Protein AF-F8B0V3-F1 (afdb_monomer_lite)

pLDDT: mean 75.48, std 17.28, range [35.72, 94.75]

Organism: NCBI:txid2716812

Radius of gyration: 32.05 Å; chains: 1; bounding box: 86×40×96 Å

Sequence (243 aa):
MRFAATPAGHAQGRTTKVQWWYLLAAGIAFVLFALAIPQFGLTTVRSVAILLGIVLLLSAASELLAASVTARDWRWSHVLLAVLLVAGGIVALVWSRPTFPVVARIAAWYFLIKGVYDIVNSFVARRAERYGAAGEDPRGTAQWWMPLAIGVLEIGVGFWAVSYPRFSISLLVLWVGLAALATGLTKIAMSFRKRGLRGDLPAFSEGHLPPVGFGTGATRESGRAEAGRAEESRARRSLSEGR

Secondary structure (DSSP, 8-state):
-PPPPP-------------THHHHHHHHHHHHHHHHGGGG---SHHHHHHHHHHHHHHHHHHHHHHHHHS-GGGHHHHHHHHHHHHHHHHHHHH-SS--HHHHHHHHHHHHHHHHHHHHHHHHHHHHHHHHS--SS-TTS---THHHHHHHHHHHHHHHHHHH-SS--HHHHHHHHHHHHHHHHHHHHHHHHHHHHTT---S---TT------SSHHHHHHHHHHHHHHHHHHHHHHHHHS--

Foldseek 3Di:
DDDDDDPPDCPPDPPVCLDLVVLLVLLVVLLVVLVCLLVPPDDDPLVLLLLLLVLLQSLLVVLVSVLVVDDPVCSVVSNVSSVLSNVLSCVSNVPPDDDLLNLLLSLLVNLLSQLVVLLVVLVVLVVCVVPPDPDDDPPPDSLSVQSNVLSVVSNVLSVVSNPDPDRDPVNSSNSSSSSSNSSSSVSNSVSVVVVVVVPPDPPPPPPDDDPPDDDPVVVVVVVVVVVVVVVVVVVVVVVVVPD

InterPro domains:
  IPR005325 Protein of unknown function DUF308, membrane [PF03729] (80-131)
  IPR005325 Protein of unknown function DUF308, membrane [PF03729] (150-199)
  IPR052712 Acid resistance chaperone HdeD [PTHR34989] (140-199)

Structure (mmCIF, N/CA/C/O backbone):
data_AF-F8B0V3-F1
#
_entry.id   AF-F8B0V3-F1
#
loop_
_atom_site.group_PDB
_atom_site.id
_atom_site.type_symbol
_atom_site.label_atom_id
_atom_site.label_alt_id
_atom_site.label_comp_id
_atom_site.label_asym_id
_atom_site.label_entity_id
_atom_si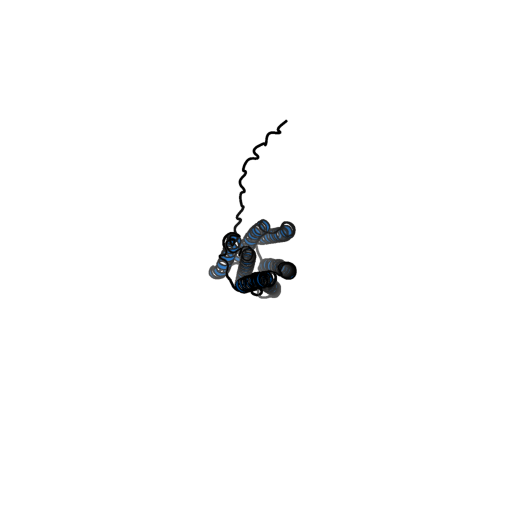te.label_seq_id
_atom_site.pdbx_PDB_ins_code
_atom_site.Cartn_x
_atom_site.Cartn_y
_atom_site.Cartn_z
_atom_site.occupancy
_atom_site.B_iso_or_equiv
_atom_site.auth_seq_id
_atom_site.auth_comp_id
_atom_site.auth_asym_id
_atom_site.auth_atom_id
_atom_site.pdbx_PDB_model_num
ATOM 1 N N . MET A 1 1 ? -7.743 16.916 -62.568 1.00 39.12 1 MET A N 1
ATOM 2 C CA . MET A 1 1 ? -8.751 17.010 -61.490 1.00 39.12 1 MET A CA 1
ATOM 3 C C . MET A 1 1 ? -8.023 17.016 -60.153 1.00 39.12 1 MET A C 1
ATOM 5 O O . MET A 1 1 ? -7.318 16.063 -59.857 1.00 39.12 1 MET A O 1
ATOM 9 N N . ARG A 1 2 ? -8.081 18.140 -59.426 1.00 35.72 2 ARG A N 1
ATOM 10 C CA . ARG A 1 2 ? -7.437 18.344 -58.119 1.00 35.72 2 ARG A CA 1
ATOM 11 C C . ARG A 1 2 ? -8.403 17.877 -57.032 1.00 35.72 2 ARG A C 1
ATOM 13 O O . ARG A 1 2 ? -9.497 18.425 -56.944 1.00 35.72 2 ARG A O 1
ATOM 20 N N . PHE A 1 3 ? -8.012 16.898 -56.223 1.00 45.94 3 PHE A N 1
ATOM 21 C CA . PHE A 1 3 ? -8.747 16.577 -55.002 1.00 45.94 3 PHE A CA 1
ATOM 22 C C . PHE A 1 3 ? -8.356 17.583 -53.922 1.00 45.94 3 PHE A C 1
ATOM 24 O O . PHE A 1 3 ? -7.178 17.762 -53.612 1.00 45.94 3 PHE A O 1
ATOM 31 N N . ALA A 1 4 ? -9.363 18.298 -53.429 1.00 46.22 4 ALA A N 1
ATOM 32 C CA . ALA A 1 4 ? -9.244 19.279 -52.370 1.00 46.22 4 ALA A CA 1
ATOM 33 C C . ALA A 1 4 ? -8.790 18.599 -51.072 1.00 46.22 4 ALA A C 1
ATOM 35 O O . ALA A 1 4 ? -9.391 17.623 -50.625 1.00 46.22 4 ALA A O 1
ATOM 36 N N . ALA A 1 5 ? -7.734 19.139 -50.469 1.00 45.59 5 ALA A N 1
ATOM 37 C CA . ALA A 1 5 ? -7.332 18.807 -49.117 1.00 45.59 5 ALA A CA 1
ATOM 38 C C . ALA A 1 5 ? -8.420 19.283 -48.144 1.00 45.59 5 ALA A C 1
ATOM 40 O O . ALA A 1 5 ? -8.703 20.477 -48.047 1.00 45.59 5 ALA A O 1
ATOM 41 N N . THR A 1 6 ? -9.030 18.353 -47.417 1.00 50.00 6 THR A N 1
ATOM 42 C CA . THR A 1 6 ? -9.792 18.677 -46.212 1.00 50.00 6 THR A CA 1
ATOM 43 C C . THR A 1 6 ? -8.797 19.131 -45.138 1.00 50.00 6 THR A C 1
ATOM 45 O O . THR A 1 6 ? -7.866 18.377 -44.845 1.00 50.00 6 THR A O 1
ATOM 48 N N . PRO A 1 7 ? -8.947 20.318 -44.522 1.00 46.19 7 PRO A N 1
ATOM 49 C CA . PRO A 1 7 ? -8.166 20.662 -43.345 1.00 46.19 7 PRO A CA 1
ATOM 50 C C . PRO A 1 7 ? -8.668 19.795 -42.187 1.00 46.19 7 PRO A C 1
ATOM 52 O O . PRO A 1 7 ? -9.687 20.086 -41.561 1.00 46.19 7 PRO A O 1
ATOM 55 N N . ALA A 1 8 ? -7.978 18.683 -41.931 1.00 49.88 8 ALA A N 1
ATOM 56 C CA . ALA A 1 8 ? -8.149 17.932 -40.699 1.00 49.88 8 ALA A CA 1
ATOM 57 C C . ALA A 1 8 ? -7.807 18.879 -39.546 1.00 49.88 8 ALA A C 1
ATOM 59 O O . ALA A 1 8 ? -6.686 19.380 -39.448 1.00 49.88 8 ALA A O 1
ATOM 60 N N . GLY A 1 9 ? -8.818 19.182 -38.732 1.00 41.09 9 GLY A N 1
ATOM 61 C CA . GLY A 1 9 ? -8.712 20.126 -37.637 1.00 41.09 9 GLY A CA 1
ATOM 62 C C . GLY A 1 9 ? -7.512 19.817 -36.753 1.00 41.09 9 GLY A C 1
ATOM 63 O O . GLY A 1 9 ? -7.267 18.668 -36.378 1.00 41.09 9 GLY A O 1
ATOM 64 N N . HIS A 1 10 ? -6.782 20.867 -36.392 1.00 43.62 10 HIS A N 1
ATOM 65 C CA . HIS A 1 10 ? -5.810 20.831 -35.315 1.00 43.62 10 HIS A CA 1
ATOM 66 C C . HIS A 1 10 ? -6.539 20.573 -33.989 1.00 43.62 10 HIS A C 1
ATOM 68 O O . HIS A 1 10 ? -6.733 21.471 -33.174 1.00 43.62 10 HIS A O 1
ATOM 74 N N . ALA A 1 11 ? -6.906 19.317 -33.732 1.00 43.94 11 ALA A N 1
ATOM 75 C CA . ALA A 1 11 ? -7.036 18.800 -32.379 1.00 43.94 11 ALA A CA 1
ATOM 76 C C . ALA A 1 11 ? -5.613 18.651 -31.821 1.00 43.94 11 ALA A C 1
ATOM 78 O O . ALA A 1 11 ? -5.083 17.551 -31.668 1.00 43.94 11 ALA A O 1
ATOM 79 N N . GLN A 1 12 ? -4.974 19.806 -31.607 1.00 49.94 12 GLN A N 1
ATOM 80 C CA . GLN A 1 12 ? -3.672 19.962 -30.988 1.00 49.94 12 GLN A CA 1
ATOM 81 C C . GLN A 1 12 ? -3.665 19.125 -29.712 1.00 49.94 12 GLN A C 1
ATOM 83 O O . GLN A 1 12 ? -4.502 19.298 -28.823 1.00 49.94 12 GLN A O 1
ATOM 88 N N . GLY A 1 13 ? -2.744 18.164 -29.682 1.00 39.62 13 GLY A N 1
ATOM 89 C CA . GLY A 1 13 ? -2.650 17.147 -28.657 1.00 39.62 13 GLY A CA 1
ATOM 90 C C . GLY A 1 13 ? -2.786 17.729 -27.257 1.00 39.62 13 GLY A C 1
ATOM 91 O O . GLY A 1 13 ? -1.951 18.514 -26.801 1.00 39.62 13 GLY A O 1
ATOM 92 N N . ARG A 1 14 ? -3.784 17.229 -26.521 1.00 40.22 14 ARG A N 1
ATOM 93 C CA . ARG A 1 14 ? -3.631 17.063 -25.079 1.00 40.22 14 ARG A CA 1
ATOM 94 C C . ARG A 1 14 ? -2.440 16.135 -24.897 1.00 40.22 14 ARG A C 1
ATOM 96 O O . ARG A 1 14 ? -2.589 14.920 -24.820 1.00 40.22 14 ARG A O 1
ATOM 103 N N . THR A 1 15 ? -1.244 16.715 -24.856 1.00 44.47 15 THR A N 1
ATOM 104 C CA . THR A 1 15 ? -0.099 16.074 -24.235 1.00 44.47 15 THR A CA 1
ATOM 105 C C . THR A 1 15 ? -0.523 15.882 -22.791 1.00 44.47 15 THR A C 1
ATOM 107 O O . THR A 1 15 ? -0.464 16.785 -21.959 1.00 44.47 15 THR A O 1
ATOM 110 N N . THR A 1 16 ? -1.083 14.717 -22.491 1.00 43.38 16 THR A N 1
ATOM 111 C CA . THR A 1 16 ? -1.349 14.297 -21.128 1.00 43.38 16 THR A CA 1
ATOM 112 C C . THR A 1 16 ? 0.017 14.115 -20.486 1.00 43.38 16 THR A C 1
ATOM 114 O O . THR A 1 16 ? 0.546 13.009 -20.396 1.00 43.38 16 THR A O 1
ATOM 117 N N . LYS A 1 17 ? 0.619 15.228 -20.050 1.00 49.50 17 LYS A N 1
ATOM 118 C CA . LYS A 1 17 ? 1.688 15.286 -19.059 1.00 49.50 17 LYS A CA 1
ATOM 119 C C . LYS A 1 17 ? 1.088 14.792 -17.740 1.00 49.50 17 LYS A C 1
ATOM 121 O O . LYS A 1 17 ? 1.046 15.531 -16.771 1.00 49.50 17 LYS A O 1
ATOM 126 N N . VAL A 1 18 ? 0.583 13.558 -17.692 1.00 49.94 18 VAL A N 1
ATOM 127 C CA . VAL A 1 18 ? 0.213 12.909 -16.438 1.00 49.94 18 VAL A CA 1
ATOM 128 C C . VAL A 1 18 ? 1.529 12.535 -15.786 1.00 49.94 18 VAL A C 1
ATOM 130 O O . VAL A 1 18 ? 2.376 11.773 -16.272 1.00 49.94 18 VAL A O 1
ATOM 133 N N . GLN A 1 19 ? 1.757 13.316 -14.761 1.00 65.25 19 GLN A N 1
ATOM 134 C CA . GLN A 1 19 ? 2.980 14.033 -14.516 1.00 65.25 19 GLN A CA 1
ATOM 135 C C . GLN A 1 19 ? 3.676 13.238 -13.420 1.00 65.25 19 GLN A C 1
ATOM 137 O O . GLN A 1 19 ? 3.082 12.957 -12.389 1.00 65.25 19 GLN A O 1
ATOM 142 N N . TRP A 1 20 ? 4.902 12.795 -13.664 1.00 71.69 20 TRP A N 1
ATOM 143 C CA . TRP A 1 20 ? 5.711 12.001 -12.731 1.00 71.69 20 TRP A CA 1
ATOM 144 C C . TRP A 1 20 ? 5.598 12.425 -11.245 1.00 71.69 20 TRP A C 1
ATOM 146 O O . TRP A 1 20 ? 5.635 11.570 -10.361 1.00 71.69 20 TRP A O 1
ATOM 156 N N . TRP A 1 21 ? 5.370 13.717 -10.984 1.00 79.50 21 TRP A N 1
ATOM 157 C CA . TRP A 1 21 ? 5.155 14.264 -9.649 1.00 79.50 21 TRP A CA 1
ATOM 158 C C . TRP A 1 21 ? 3.950 13.682 -8.898 1.00 79.50 21 TRP A C 1
ATOM 160 O O . TRP A 1 21 ? 4.015 13.639 -7.680 1.00 79.50 21 TRP A O 1
ATOM 170 N N . TYR A 1 22 ? 2.891 13.191 -9.557 1.00 82.62 22 TYR A N 1
ATOM 171 C CA . TYR A 1 22 ? 1.736 12.602 -8.860 1.00 82.62 22 TYR A CA 1
ATOM 172 C C . TYR A 1 22 ? 2.127 11.355 -8.061 1.00 82.62 22 TYR A C 1
ATOM 174 O O . TYR A 1 22 ? 1.719 11.209 -6.913 1.00 82.62 22 TYR A O 1
ATOM 182 N N . LEU A 1 23 ? 2.950 10.470 -8.640 1.00 80.81 23 LEU A N 1
ATOM 183 C CA . LEU A 1 23 ? 3.437 9.272 -7.943 1.00 80.81 23 LEU A CA 1
ATOM 184 C C . LEU A 1 23 ? 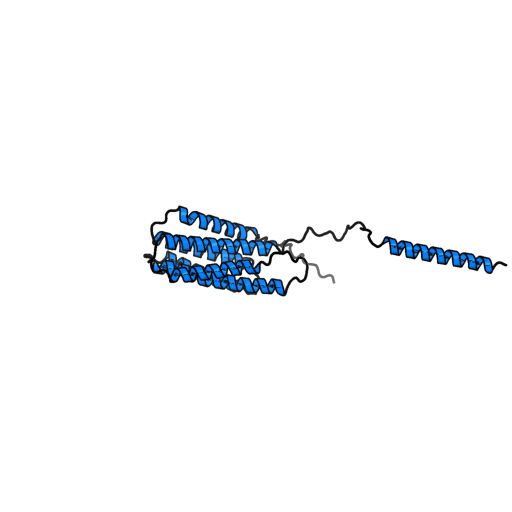4.381 9.642 -6.800 1.00 80.81 23 LEU A C 1
ATOM 186 O O . LEU A 1 23 ? 4.305 9.051 -5.728 1.00 80.81 23 LEU A O 1
ATOM 190 N N . LEU A 1 24 ? 5.233 10.645 -7.016 1.00 85.62 24 LEU A N 1
ATOM 191 C CA . LEU A 1 24 ? 6.131 11.141 -5.981 1.00 85.62 24 LEU A CA 1
ATOM 192 C C . LEU A 1 24 ? 5.350 11.776 -4.821 1.00 85.62 24 LEU A C 1
ATOM 194 O O . LEU A 1 24 ? 5.578 11.419 -3.672 1.00 85.62 24 LEU A O 1
ATOM 198 N N . ALA A 1 25 ? 4.399 12.664 -5.116 1.00 87.56 25 ALA A N 1
ATOM 199 C CA . ALA A 1 25 ? 3.550 13.319 -4.127 1.00 87.56 25 ALA A CA 1
ATOM 200 C C . ALA A 1 25 ? 2.693 12.303 -3.368 1.00 87.56 25 ALA A C 1
ATOM 202 O O . ALA A 1 25 ? 2.615 12.373 -2.146 1.00 87.56 25 ALA A O 1
ATOM 203 N N . ALA A 1 26 ? 2.118 11.316 -4.062 1.00 87.12 26 ALA A N 1
ATOM 204 C CA . ALA A 1 26 ? 1.409 10.215 -3.420 1.00 87.12 26 ALA A CA 1
ATOM 205 C C . ALA A 1 26 ? 2.344 9.407 -2.509 1.00 87.12 26 ALA A C 1
ATOM 207 O O . ALA A 1 26 ? 1.970 9.062 -1.395 1.00 87.12 26 ALA A O 1
ATOM 208 N N . GLY A 1 27 ? 3.569 9.132 -2.951 1.00 86.56 27 GLY A N 1
ATOM 209 C CA . GLY A 1 27 ? 4.577 8.461 -2.141 1.00 86.56 27 GLY A CA 1
ATOM 210 C C . GLY A 1 27 ? 4.922 9.229 -0.865 1.00 86.56 27 GLY A C 1
ATOM 211 O O . GLY A 1 27 ? 4.838 8.675 0.227 1.00 86.56 27 GLY A O 1
ATOM 212 N N . ILE A 1 28 ? 5.218 10.524 -0.993 1.00 91.50 28 ILE A N 1
ATOM 213 C CA . ILE A 1 28 ? 5.499 11.422 0.136 1.00 91.50 28 ILE A CA 1
ATOM 214 C C . ILE A 1 28 ? 4.297 11.493 1.082 1.00 91.50 28 ILE A C 1
ATOM 216 O O . ILE A 1 28 ? 4.467 11.341 2.288 1.00 91.50 28 ILE A O 1
ATOM 220 N N . ALA A 1 29 ? 3.084 11.665 0.553 1.00 91.94 29 ALA A N 1
ATOM 221 C CA . ALA A 1 29 ? 1.866 11.710 1.354 1.00 91.94 29 ALA A CA 1
ATOM 222 C C . ALA A 1 29 ? 1.691 10.433 2.185 1.00 91.94 29 ALA A C 1
ATOM 224 O O . ALA A 1 29 ? 1.386 10.515 3.368 1.00 91.94 29 ALA A O 1
ATOM 225 N N . PHE A 1 30 ? 1.952 9.260 1.601 1.00 92.69 30 PHE A N 1
ATOM 226 C CA . PHE A 1 30 ? 1.892 7.984 2.313 1.00 92.69 30 PHE A CA 1
ATOM 227 C C . PHE A 1 30 ? 2.976 7.833 3.383 1.00 92.69 30 PHE A C 1
ATOM 229 O O . PHE A 1 30 ? 2.686 7.311 4.456 1.00 92.69 30 PHE A O 1
ATOM 236 N N . VAL A 1 31 ? 4.199 8.302 3.126 1.00 93.06 31 VAL A N 1
ATOM 237 C CA . VAL A 1 31 ? 5.277 8.291 4.128 1.00 93.06 31 VAL A CA 1
ATOM 238 C C . VAL A 1 31 ? 4.925 9.203 5.304 1.00 93.06 31 VAL A C 1
ATOM 240 O O . VAL A 1 31 ? 4.993 8.771 6.451 1.00 93.06 31 VAL A O 1
ATOM 243 N N . LEU A 1 32 ? 4.489 10.437 5.039 1.00 94.12 32 LEU A N 1
ATOM 244 C CA . LEU A 1 32 ? 4.057 11.365 6.088 1.00 94.12 32 LEU A CA 1
ATOM 245 C C . LEU A 1 32 ? 2.864 10.807 6.866 1.00 94.12 32 LEU A C 1
ATOM 247 O O . LEU A 1 32 ? 2.837 10.875 8.092 1.00 94.12 32 LEU A O 1
ATOM 251 N N . PHE A 1 33 ? 1.912 10.196 6.161 1.00 92.06 33 PHE A N 1
ATOM 252 C CA . PHE A 1 33 ? 0.778 9.526 6.779 1.00 92.06 33 PHE A CA 1
ATOM 253 C C . PHE A 1 33 ? 1.233 8.384 7.693 1.00 92.06 33 PHE A C 1
ATOM 255 O O . PHE A 1 33 ? 0.816 8.328 8.845 1.00 92.06 33 PHE A O 1
ATOM 262 N N . ALA A 1 34 ? 2.154 7.530 7.237 1.00 91.94 34 ALA A N 1
ATOM 263 C CA . ALA A 1 34 ? 2.722 6.448 8.037 1.00 91.94 34 ALA A CA 1
ATOM 264 C C . ALA A 1 34 ? 3.399 6.944 9.323 1.00 91.94 34 ALA A C 1
ATOM 266 O O . ALA A 1 34 ? 3.237 6.328 10.375 1.00 91.94 34 ALA A O 1
ATOM 267 N N . LEU A 1 35 ? 4.114 8.070 9.254 1.00 91.12 35 LEU A N 1
ATOM 268 C CA . LEU A 1 35 ? 4.763 8.695 10.411 1.00 91.12 35 LEU A CA 1
ATOM 269 C C . LEU A 1 35 ? 3.763 9.349 11.374 1.00 91.12 35 LEU A C 1
ATOM 271 O O . LEU A 1 35 ? 4.014 9.400 12.577 1.00 91.12 35 LEU A O 1
ATOM 275 N N . ALA A 1 36 ? 2.628 9.825 10.865 1.00 91.06 36 ALA A N 1
ATOM 276 C CA . ALA A 1 36 ? 1.579 10.429 11.676 1.00 91.06 36 ALA A CA 1
ATOM 277 C C . ALA A 1 36 ? 0.761 9.382 12.454 1.00 91.06 36 ALA A C 1
ATOM 279 O O . ALA A 1 36 ? 0.330 9.655 13.570 1.00 91.06 36 ALA A O 1
ATOM 280 N N . ILE A 1 37 ? 0.572 8.173 11.908 1.00 90.19 37 ILE A N 1
ATOM 281 C CA . ILE A 1 37 ? -0.279 7.124 12.503 1.00 90.19 37 ILE A CA 1
ATOM 282 C C . ILE A 1 37 ? 0.037 6.840 13.989 1.00 90.19 37 ILE A C 1
ATOM 284 O O . ILE A 1 37 ? -0.895 6.881 14.796 1.00 90.19 37 ILE A O 1
ATOM 288 N N . PRO A 1 38 ? 1.300 6.592 14.398 1.00 86.12 38 PRO A N 1
ATOM 289 C CA . PRO A 1 38 ? 1.628 6.318 15.799 1.00 86.12 38 PRO A CA 1
ATOM 290 C C . PRO A 1 38 ? 1.348 7.488 16.752 1.00 86.12 38 PRO A C 1
ATOM 292 O O . PRO A 1 38 ? 1.173 7.264 17.947 1.00 86.12 38 PRO A O 1
ATOM 295 N N . GLN A 1 39 ? 1.282 8.721 16.241 1.00 87.50 39 GLN A N 1
ATOM 296 C CA . GLN A 1 39 ? 1.083 9.930 17.047 1.00 87.50 39 GLN A CA 1
ATOM 297 C C . GLN A 1 39 ? -0.370 10.085 17.526 1.00 87.50 39 GLN A C 1
ATOM 299 O O . GLN A 1 39 ? -0.619 10.736 18.535 1.00 87.50 39 GLN A O 1
ATOM 304 N N . PHE A 1 40 ? -1.342 9.469 16.842 1.00 83.69 40 PHE A N 1
ATOM 305 C CA . PHE A 1 40 ? -2.771 9.652 17.132 1.00 83.69 40 PHE A CA 1
ATOM 306 C C . PHE A 1 40 ? -3.305 8.840 18.323 1.00 83.69 40 PHE A C 1
ATOM 308 O O . PHE A 1 40 ? -4.501 8.897 18.599 1.00 83.69 40 PHE A O 1
ATOM 315 N N . GLY A 1 41 ? -2.461 8.076 19.026 1.00 81.12 41 GLY A N 1
ATOM 316 C CA . GLY A 1 41 ? -2.860 7.376 20.253 1.00 81.12 41 GLY A CA 1
ATOM 317 C C . GLY A 1 41 ? -4.066 6.446 20.068 1.00 81.12 41 GLY A C 1
ATOM 318 O O . GLY A 1 41 ? -5.020 6.502 20.837 1.00 81.12 41 GLY A O 1
ATOM 319 N N . LEU A 1 42 ? -4.063 5.609 19.026 1.00 84.88 42 LEU A N 1
ATOM 320 C CA . LEU A 1 42 ? -5.197 4.735 18.707 1.00 84.88 42 LEU A CA 1
ATOM 321 C C . LEU A 1 42 ? -5.418 3.691 19.816 1.00 84.88 42 LEU A C 1
ATOM 323 O O . LEU A 1 42 ? -4.603 2.792 20.004 1.00 84.88 42 LEU A O 1
ATOM 327 N N . THR A 1 43 ? -6.548 3.790 20.523 1.00 86.00 43 THR A N 1
ATOM 328 C CA . THR A 1 43 ? -6.863 2.953 21.697 1.00 86.00 43 THR A CA 1
ATOM 329 C C . THR A 1 43 ? -7.859 1.830 21.430 1.00 86.00 43 THR A C 1
ATOM 331 O O . THR A 1 43 ? -8.093 1.005 22.310 1.00 86.00 43 THR A O 1
ATOM 334 N N . THR A 1 44 ? -8.464 1.764 20.239 1.00 89.00 44 THR A N 1
ATOM 335 C CA . THR A 1 44 ? -9.479 0.746 19.925 1.00 89.00 44 THR A CA 1
ATOM 336 C C . THR A 1 44 ? -9.176 0.007 18.629 1.00 89.00 44 THR A C 1
ATOM 338 O O . THR A 1 44 ? -8.717 0.594 17.649 1.00 89.00 44 THR A O 1
ATOM 341 N N . VAL A 1 45 ? -9.500 -1.290 18.594 1.00 88.25 45 VAL A N 1
ATOM 342 C CA . VAL A 1 45 ? -9.350 -2.139 17.396 1.00 88.25 45 VAL A CA 1
ATOM 343 C C . VAL A 1 45 ? -10.151 -1.589 16.222 1.00 88.25 45 VAL A C 1
ATOM 345 O O . VAL A 1 45 ? -9.689 -1.635 15.086 1.00 88.25 45 VAL A O 1
ATOM 348 N N . ARG A 1 46 ? -11.331 -1.020 16.494 1.00 90.25 46 ARG A N 1
ATOM 349 C CA . ARG A 1 46 ? -12.183 -0.412 15.472 1.00 90.25 46 ARG A CA 1
ATOM 350 C C . ARG A 1 46 ? -11.492 0.762 14.785 1.00 90.25 46 ARG A C 1
ATOM 352 O O . ARG A 1 46 ? -11.523 0.824 13.562 1.00 90.25 46 ARG A O 1
ATOM 359 N N . SER A 1 47 ? -10.829 1.642 15.538 1.00 90.12 47 SER A N 1
ATOM 360 C CA . SER A 1 47 ? -10.061 2.748 14.952 1.00 90.12 47 SER A CA 1
ATOM 361 C C . SER A 1 47 ? -8.950 2.234 14.037 1.00 90.12 47 SER A C 1
ATOM 363 O O . SER A 1 47 ? -8.765 2.761 12.943 1.00 90.12 47 SER A O 1
ATOM 365 N N . VAL A 1 48 ? -8.251 1.169 14.444 1.00 90.94 48 VAL A N 1
ATOM 366 C CA . VAL A 1 48 ? -7.179 0.583 13.627 1.00 90.94 48 VAL A CA 1
ATOM 367 C C . VAL A 1 48 ? -7.723 -0.123 12.385 1.00 90.94 48 VAL A C 1
ATOM 369 O O . VAL A 1 48 ? -7.142 0.009 11.313 1.00 90.94 48 VAL A O 1
ATOM 372 N N . ALA A 1 49 ? -8.858 -0.818 12.492 1.00 91.12 49 ALA A N 1
ATOM 373 C CA . ALA A 1 49 ? -9.532 -1.439 11.352 1.00 91.12 49 ALA A CA 1
ATOM 374 C C . ALA A 1 49 ? -9.987 -0.395 10.321 1.00 91.12 49 ALA A C 1
ATOM 376 O O . ALA A 1 49 ? -9.753 -0.569 9.127 1.00 91.12 49 ALA A O 1
ATOM 377 N N . ILE A 1 50 ? -10.570 0.717 10.783 1.00 91.25 50 ILE A N 1
ATOM 378 C CA . ILE A 1 50 ? -10.965 1.833 9.914 1.00 91.25 50 ILE A CA 1
ATOM 379 C C . ILE A 1 50 ? -9.743 2.417 9.212 1.00 91.25 50 ILE A C 1
ATOM 381 O O . ILE A 1 50 ? -9.759 2.607 7.997 1.00 91.25 50 ILE A O 1
ATOM 385 N N . LEU A 1 51 ? -8.668 2.659 9.961 1.00 92.06 51 LEU A N 1
ATOM 386 C CA . LEU A 1 51 ? -7.435 3.200 9.409 1.00 92.06 51 LEU A CA 1
ATOM 387 C C . LEU A 1 51 ? -6.810 2.256 8.373 1.00 92.06 51 LEU A C 1
ATOM 389 O O . LEU A 1 51 ? -6.416 2.709 7.302 1.00 92.06 51 LEU A O 1
ATOM 393 N N . LEU A 1 52 ? -6.773 0.950 8.655 1.00 93.50 52 LEU A N 1
ATOM 394 C CA . LEU A 1 52 ? -6.336 -0.064 7.697 1.00 93.50 52 LEU A CA 1
ATOM 395 C C . LEU A 1 52 ? -7.200 -0.022 6.432 1.00 93.50 52 LEU A C 1
ATOM 397 O O . LEU A 1 52 ? -6.661 0.002 5.331 1.00 93.50 52 LEU A O 1
ATOM 401 N N . GLY A 1 53 ? -8.525 0.045 6.581 1.00 91.56 53 GLY A N 1
ATOM 402 C CA . GLY A 1 53 ? -9.452 0.162 5.460 1.00 91.56 53 GLY A CA 1
ATOM 403 C C . GLY A 1 53 ? -9.169 1.387 4.589 1.00 91.56 53 GLY A C 1
ATOM 404 O O . GLY A 1 53 ? -9.069 1.266 3.370 1.00 91.56 53 GLY A O 1
ATOM 405 N N . ILE A 1 54 ? -8.949 2.549 5.209 1.00 93.69 54 ILE A N 1
ATOM 406 C CA . ILE A 1 54 ? -8.571 3.786 4.510 1.00 93.69 54 ILE A CA 1
ATOM 407 C C . ILE A 1 54 ? -7.243 3.608 3.767 1.00 93.69 54 ILE A C 1
ATOM 409 O O . ILE A 1 54 ? -7.164 3.951 2.589 1.00 93.69 54 ILE A O 1
ATOM 413 N N . VAL A 1 55 ? -6.215 3.046 4.414 1.00 93.38 55 VAL A N 1
ATOM 414 C CA . VAL A 1 55 ? -4.915 2.779 3.775 1.00 93.38 55 VAL A CA 1
ATOM 415 C C . VAL A 1 55 ? -5.094 1.895 2.546 1.00 93.38 55 VAL A C 1
ATOM 417 O O . VAL A 1 55 ? -4.593 2.241 1.481 1.00 93.38 55 VAL A O 1
ATOM 420 N N . LEU A 1 56 ? -5.856 0.805 2.656 1.00 93.25 56 LEU A N 1
ATOM 421 C CA . LEU A 1 56 ? -6.112 -0.110 1.543 1.00 93.25 56 LEU A CA 1
ATOM 422 C C . LEU A 1 56 ? -6.827 0.584 0.377 1.00 93.25 56 LEU A C 1
ATOM 424 O O . LEU A 1 56 ? -6.419 0.424 -0.773 1.00 93.25 56 LEU A O 1
ATOM 428 N N . LEU A 1 57 ? -7.838 1.408 0.656 1.00 93.75 57 LEU A N 1
ATOM 429 C CA . LEU A 1 57 ? -8.560 2.156 -0.376 1.00 93.75 57 LEU A CA 1
ATOM 430 C C . LEU A 1 57 ? -7.684 3.221 -1.051 1.00 93.75 57 LEU A C 1
ATOM 432 O O . LEU A 1 57 ? -7.691 3.338 -2.277 1.00 93.75 57 LEU A O 1
ATOM 436 N N . LEU A 1 58 ? -6.890 3.969 -0.281 1.00 93.38 58 LEU A N 1
ATOM 437 C CA . LEU A 1 58 ? -5.939 4.940 -0.832 1.00 93.38 58 LEU A CA 1
ATOM 438 C C . LEU A 1 58 ? -4.853 4.244 -1.665 1.00 93.38 58 LEU A C 1
ATOM 440 O O . LEU A 1 58 ? -4.422 4.768 -2.701 1.00 93.38 58 LEU A O 1
ATOM 444 N N . SER A 1 59 ? -4.409 3.059 -1.237 1.00 91.44 59 SER A N 1
ATOM 445 C CA . SER A 1 59 ? -3.477 2.225 -1.994 1.00 91.44 59 SER A CA 1
ATOM 446 C C . SER A 1 59 ? -4.105 1.768 -3.306 1.00 91.44 59 SER A C 1
ATOM 448 O O . SER A 1 59 ? -3.483 1.951 -4.350 1.00 91.44 59 SER A O 1
ATOM 450 N N . ALA A 1 60 ? -5.358 1.303 -3.294 1.00 91.81 60 ALA A N 1
ATOM 451 C CA . ALA A 1 60 ? -6.081 0.919 -4.504 1.00 91.81 60 ALA A CA 1
ATOM 452 C C . ALA A 1 60 ? -6.232 2.082 -5.494 1.00 91.81 60 ALA A C 1
ATOM 454 O O . ALA A 1 60 ? -5.923 1.937 -6.675 1.00 91.81 60 ALA A O 1
ATOM 455 N N . ALA A 1 61 ? -6.644 3.259 -5.012 1.00 91.00 61 ALA A N 1
ATOM 456 C CA . ALA A 1 61 ? -6.760 4.459 -5.839 1.00 91.00 61 ALA A CA 1
ATOM 457 C C . ALA A 1 61 ? -5.421 4.818 -6.498 1.00 91.00 61 ALA A C 1
ATOM 459 O O . ALA A 1 61 ? -5.357 5.172 -7.676 1.00 91.00 61 ALA A O 1
ATOM 460 N N . SER A 1 62 ? -4.329 4.670 -5.752 1.00 87.56 62 SER A N 1
ATOM 461 C CA . SER A 1 62 ? -2.992 4.926 -6.278 1.00 87.56 62 SER A CA 1
ATOM 462 C C . SER A 1 62 ? -2.536 3.874 -7.286 1.00 87.56 62 SER A C 1
ATOM 464 O O . SER A 1 62 ? -1.803 4.201 -8.216 1.00 87.56 62 SER A O 1
ATOM 466 N N . GLU A 1 63 ? -2.985 2.633 -7.137 1.00 89.31 63 GLU A N 1
ATOM 467 C CA . GLU A 1 63 ? -2.690 1.564 -8.083 1.00 89.31 63 GLU A CA 1
ATOM 468 C C . GLU A 1 63 ? -3.419 1.781 -9.416 1.00 89.31 63 GLU A C 1
ATOM 470 O O . GLU A 1 63 ? -2.854 1.549 -10.481 1.00 89.31 63 GLU A O 1
ATOM 475 N N . LEU A 1 64 ? -4.626 2.354 -9.388 1.00 88.44 64 LEU A N 1
ATOM 476 C CA . LEU A 1 64 ? -5.319 2.808 -10.597 1.00 88.44 64 LEU A CA 1
ATOM 477 C C . LEU A 1 64 ? -4.582 3.973 -11.278 1.00 88.44 64 LEU A C 1
ATOM 479 O O . LEU A 1 64 ? -4.476 4.012 -12.508 1.00 88.44 64 LEU A O 1
ATOM 483 N N . LEU A 1 65 ? -4.013 4.901 -10.498 1.00 83.38 65 LEU A N 1
ATOM 484 C CA . LEU A 1 65 ? -3.136 5.945 -11.040 1.00 83.38 65 LEU A CA 1
ATOM 485 C C . LEU A 1 65 ? -1.880 5.335 -11.675 1.00 83.38 65 LEU A C 1
ATOM 487 O O . LEU A 1 65 ? -1.499 5.748 -12.771 1.00 83.38 65 LEU A O 1
ATOM 491 N N . ALA A 1 66 ? -1.268 4.328 -11.050 1.00 81.00 66 ALA A N 1
ATOM 492 C CA . ALA A 1 66 ? -0.145 3.594 -11.630 1.00 81.00 66 ALA A CA 1
ATOM 493 C C . ALA A 1 66 ? -0.559 2.880 -12.932 1.00 81.00 66 ALA A C 1
ATOM 495 O O . ALA A 1 66 ? 0.101 3.035 -13.958 1.00 81.00 66 ALA A O 1
ATOM 496 N N . ALA A 1 67 ? -1.727 2.233 -12.956 1.00 84.19 67 ALA A N 1
ATOM 497 C CA . ALA A 1 67 ? -2.293 1.629 -14.159 1.00 84.19 67 ALA A CA 1
ATOM 498 C C . ALA A 1 67 ? -2.506 2.649 -15.289 1.00 84.19 67 ALA A C 1
ATOM 500 O O . ALA A 1 67 ? -2.437 2.285 -16.458 1.00 84.19 67 ALA A O 1
ATOM 501 N N . SER A 1 68 ? -2.769 3.926 -14.990 1.00 77.75 68 SER A N 1
ATOM 502 C CA . SER A 1 68 ? -2.951 4.961 -16.020 1.00 77.75 68 SER A CA 1
ATOM 503 C C . SER A 1 68 ? -1.667 5.292 -16.792 1.00 77.75 68 SER A C 1
ATOM 505 O O . SER A 1 68 ? -1.743 5.737 -17.936 1.00 77.75 68 SER A O 1
ATOM 507 N N . VAL A 1 69 ? -0.500 5.044 -16.189 1.00 71.38 69 VAL A N 1
ATOM 508 C CA . VAL A 1 69 ? 0.817 5.388 -16.747 1.00 71.38 69 VAL A CA 1
ATOM 509 C C . VAL A 1 69 ? 1.645 4.172 -17.175 1.00 71.38 69 VAL A C 1
ATOM 511 O O . VAL A 1 69 ? 2.687 4.354 -17.802 1.00 71.38 69 VAL A O 1
ATOM 514 N N . THR A 1 70 ? 1.198 2.958 -16.854 1.00 73.56 70 THR A N 1
ATOM 515 C CA . THR A 1 70 ? 1.849 1.695 -17.231 1.00 73.56 70 THR A CA 1
ATOM 516 C C . THR A 1 70 ? 1.412 1.223 -18.629 1.00 73.56 70 THR A C 1
ATOM 518 O O . THR A 1 70 ? 0.269 1.430 -19.045 1.00 73.56 70 THR A O 1
ATOM 521 N N . ALA A 1 71 ? 2.321 0.569 -19.366 1.00 72.06 71 ALA A N 1
ATOM 522 C CA . ALA A 1 71 ? 2.060 -0.011 -20.688 1.00 72.06 71 ALA A CA 1
ATOM 523 C C . ALA A 1 71 ? 0.924 -1.048 -20.662 1.00 72.06 71 ALA A C 1
ATOM 525 O O . ALA A 1 71 ? 0.794 -1.788 -19.689 1.00 72.06 71 ALA A O 1
ATOM 526 N N . ARG A 1 72 ? 0.122 -1.113 -21.741 1.00 70.81 72 ARG A N 1
ATOM 527 C CA . ARG A 1 72 ? -1.146 -1.872 -21.838 1.00 70.81 72 ARG A CA 1
ATOM 528 C C . ARG A 1 72 ? -1.052 -3.302 -21.298 1.00 70.81 72 ARG A C 1
ATOM 530 O O . ARG A 1 72 ? -1.936 -3.691 -20.539 1.00 70.81 72 ARG A O 1
ATOM 537 N N . ASP A 1 73 ? 0.025 -4.008 -21.612 1.00 72.94 73 ASP A N 1
ATOM 538 C CA . ASP A 1 73 ? 0.209 -5.425 -21.276 1.00 72.94 73 ASP A CA 1
ATOM 539 C C . ASP A 1 73 ? 0.426 -5.672 -19.777 1.00 72.94 73 ASP A C 1
ATOM 541 O O . ASP A 1 73 ? 0.131 -6.750 -19.272 1.00 72.94 73 ASP A O 1
ATOM 545 N N . TRP A 1 74 ? 0.873 -4.655 -19.035 1.00 76.56 74 TRP A N 1
ATOM 546 C CA . TRP A 1 74 ? 1.110 -4.743 -17.591 1.00 76.56 74 TRP A CA 1
ATOM 547 C C . TRP A 1 74 ? 0.051 -4.009 -16.758 1.00 76.56 74 TRP A C 1
ATOM 549 O O . TRP A 1 74 ? 0.077 -4.045 -15.535 1.00 76.56 74 TRP A O 1
ATOM 559 N N . ARG A 1 75 ? -0.935 -3.352 -17.384 1.00 80.88 75 ARG A N 1
ATOM 560 C CA . ARG A 1 75 ? -1.991 -2.620 -16.650 1.00 80.88 75 ARG A CA 1
ATOM 561 C C . ARG A 1 75 ? -2.903 -3.546 -15.857 1.00 80.88 75 ARG A C 1
ATOM 563 O O . ARG A 1 75 ? -3.453 -3.125 -14.845 1.00 80.88 75 ARG A O 1
ATOM 570 N N . TRP A 1 76 ? -3.077 -4.786 -16.312 1.00 84.62 76 TRP A N 1
ATOM 571 C CA . TRP A 1 76 ? -3.982 -5.726 -15.658 1.00 84.62 76 TRP A CA 1
ATOM 572 C C . TRP A 1 76 ? -3.512 -6.115 -14.253 1.00 84.62 76 TRP A C 1
ATOM 574 O O . TRP A 1 76 ? -4.352 -6.256 -13.371 1.00 84.62 76 TRP A O 1
ATOM 584 N N . SER A 1 77 ? -2.198 -6.189 -14.004 1.00 86.75 77 SER A N 1
ATOM 585 C CA . SER A 1 77 ? -1.661 -6.495 -12.670 1.00 86.75 77 SER A CA 1
ATOM 586 C C . SER A 1 77 ? -1.980 -5.385 -11.661 1.00 86.75 77 SER A C 1
ATOM 588 O O . SER A 1 77 ? -2.458 -5.672 -10.566 1.00 86.75 77 SER A O 1
ATOM 590 N N . HIS A 1 78 ? -1.829 -4.120 -12.065 1.00 87.88 78 HIS A N 1
ATOM 591 C CA . HIS A 1 78 ? -2.232 -2.959 -11.268 1.00 87.88 78 HIS A CA 1
ATOM 592 C C . HIS A 1 78 ? -3.745 -2.957 -10.986 1.00 87.88 78 HIS A C 1
ATOM 594 O O . HIS A 1 78 ? -4.179 -2.720 -9.862 1.00 87.88 78 HIS A O 1
ATOM 600 N N . VAL A 1 79 ? -4.573 -3.247 -11.996 1.00 88.12 79 VAL A N 1
ATOM 601 C CA . VAL A 1 79 ? -6.035 -3.304 -11.820 1.00 88.12 79 VAL A CA 1
ATOM 602 C C . VAL A 1 79 ? -6.433 -4.444 -10.885 1.00 88.12 79 VAL A C 1
ATOM 604 O O . VAL A 1 79 ? -7.250 -4.236 -9.992 1.00 88.12 79 VAL A O 1
ATOM 607 N N . LEU A 1 80 ? -5.840 -5.628 -11.049 1.00 90.38 80 LEU A N 1
ATOM 608 C CA . LEU A 1 80 ? -6.073 -6.770 -10.171 1.00 90.38 80 LEU A CA 1
ATOM 609 C C . LEU A 1 80 ? -5.717 -6.416 -8.724 1.00 90.38 80 LEU A C 1
ATOM 611 O O . LEU A 1 80 ? -6.538 -6.599 -7.828 1.00 90.38 80 LEU A O 1
ATOM 615 N N . LEU A 1 81 ? -4.537 -5.834 -8.499 1.00 89.38 81 LEU A N 1
ATOM 616 C CA . LEU A 1 81 ? -4.117 -5.414 -7.167 1.00 89.38 81 LEU A CA 1
ATOM 617 C C . LEU A 1 81 ? -5.064 -4.354 -6.585 1.00 89.38 81 LEU A C 1
ATOM 619 O O . LEU A 1 81 ? -5.460 -4.468 -5.427 1.00 89.38 81 LEU A O 1
ATOM 623 N N . ALA A 1 82 ? -5.507 -3.380 -7.385 1.00 92.31 82 ALA A N 1
ATOM 624 C CA . ALA A 1 82 ? -6.492 -2.391 -6.957 1.00 92.31 82 ALA A CA 1
ATOM 625 C C . ALA A 1 82 ? -7.804 -3.046 -6.493 1.00 92.31 82 ALA A C 1
ATOM 627 O O . ALA A 1 82 ? -8.328 -2.679 -5.445 1.00 92.31 82 ALA A O 1
ATOM 628 N N . VAL A 1 83 ? -8.311 -4.044 -7.223 1.00 93.81 83 VAL A N 1
ATOM 629 C CA . VAL A 1 83 ? -9.534 -4.777 -6.851 1.00 93.81 83 VAL A CA 1
ATOM 630 C C . VAL A 1 83 ? -9.357 -5.514 -5.523 1.00 93.81 83 VAL A C 1
ATOM 632 O O . VAL A 1 83 ? -10.222 -5.417 -4.652 1.00 93.81 83 VAL A O 1
ATOM 635 N N . LEU A 1 84 ? -8.229 -6.206 -5.334 1.00 92.56 84 LEU A N 1
ATOM 636 C CA . LEU A 1 84 ? -7.930 -6.925 -4.090 1.00 92.56 84 LEU A CA 1
ATOM 637 C C . LEU A 1 84 ? -7.844 -5.964 -2.894 1.00 92.56 84 LEU A C 1
ATOM 639 O O . LEU A 1 84 ? -8.382 -6.247 -1.823 1.00 92.56 84 LEU A O 1
ATOM 643 N N . LEU A 1 85 ? -7.219 -4.803 -3.091 1.00 91.56 85 LEU A N 1
ATOM 644 C CA . LEU A 1 85 ? -7.112 -3.757 -2.078 1.00 91.56 85 LEU A CA 1
ATOM 645 C C . LEU A 1 85 ? -8.471 -3.131 -1.744 1.00 91.56 85 LEU A C 1
ATOM 647 O O . LEU A 1 85 ? -8.769 -2.926 -0.569 1.00 91.56 85 LEU A O 1
ATOM 651 N N . VAL A 1 86 ? -9.324 -2.882 -2.743 1.00 94.06 86 VAL A N 1
ATOM 652 C CA . VAL A 1 86 ? -10.699 -2.407 -2.514 1.00 94.06 86 VAL A CA 1
ATOM 653 C C . VAL A 1 86 ? -11.491 -3.427 -1.709 1.00 94.06 86 VAL A C 1
ATOM 655 O O . VAL A 1 86 ? -12.113 -3.056 -0.717 1.00 94.06 86 VAL A O 1
ATOM 658 N N . ALA A 1 87 ? -11.436 -4.705 -2.085 1.00 92.56 87 ALA A N 1
ATOM 659 C CA . ALA A 1 87 ? -12.132 -5.763 -1.363 1.00 92.56 87 ALA A CA 1
ATOM 660 C C . ALA A 1 87 ? -11.671 -5.834 0.102 1.00 92.56 87 ALA A C 1
ATOM 662 O O . ALA A 1 87 ? -12.502 -5.793 1.007 1.00 92.56 87 ALA A O 1
ATOM 663 N N . GLY A 1 88 ? -10.357 -5.848 0.349 1.00 89.75 88 GLY A N 1
ATOM 664 C CA . GLY A 1 88 ? -9.802 -5.827 1.705 1.00 89.75 88 GLY A CA 1
ATOM 665 C C . GLY A 1 88 ? -10.195 -4.574 2.496 1.00 89.75 88 GLY A C 1
ATOM 666 O O . GLY A 1 88 ? -10.537 -4.672 3.674 1.00 89.75 88 GLY A O 1
ATOM 667 N N . GLY A 1 89 ? -10.206 -3.408 1.844 1.00 89.94 89 GLY A N 1
ATOM 668 C CA . GLY A 1 89 ? -10.608 -2.139 2.446 1.00 89.94 89 GLY A CA 1
ATOM 669 C C . GLY A 1 89 ? -12.082 -2.114 2.845 1.00 89.94 89 GLY A C 1
ATOM 670 O O . GLY A 1 89 ? -12.412 -1.746 3.970 1.00 89.94 89 GLY A O 1
ATOM 671 N N . ILE A 1 90 ? -12.969 -2.579 1.964 1.00 91.88 90 ILE A N 1
ATOM 672 C CA . ILE A 1 90 ? -14.403 -2.701 2.252 1.00 91.88 90 ILE A CA 1
ATOM 673 C C . ILE A 1 90 ? -14.632 -3.692 3.393 1.00 91.88 90 ILE A C 1
ATOM 675 O O . ILE A 1 90 ? -15.361 -3.374 4.330 1.00 91.88 90 ILE A O 1
ATOM 679 N N . VAL A 1 91 ? -13.982 -4.860 3.361 1.00 89.75 91 VAL A N 1
ATOM 680 C CA . VAL A 1 91 ? -14.088 -5.860 4.436 1.00 89.75 91 VAL A CA 1
ATOM 681 C C . VAL A 1 91 ? -13.654 -5.265 5.777 1.00 89.75 91 VAL A C 1
ATOM 683 O O . VAL A 1 91 ? -14.349 -5.451 6.772 1.00 89.75 91 VAL A O 1
ATOM 686 N N . ALA A 1 92 ? -12.564 -4.495 5.810 1.00 88.75 92 ALA A N 1
ATOM 687 C CA . ALA A 1 92 ? -12.102 -3.822 7.022 1.00 88.75 92 ALA A CA 1
ATOM 688 C C . ALA A 1 92 ? -13.095 -2.771 7.563 1.00 88.75 92 ALA A C 1
ATOM 690 O O . ALA A 1 92 ? -13.188 -2.600 8.778 1.00 88.75 92 ALA A O 1
ATOM 691 N N . LEU A 1 93 ? -13.845 -2.085 6.691 1.00 87.62 93 LEU A N 1
ATOM 692 C CA . LEU A 1 93 ? -14.779 -1.016 7.073 1.00 87.62 93 LEU A CA 1
ATOM 69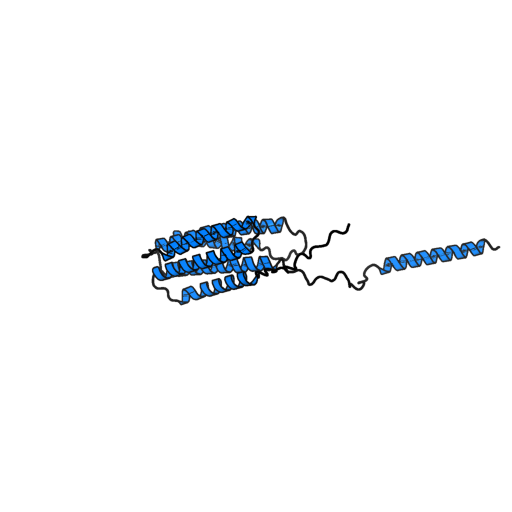3 C C . LEU A 1 93 ? -16.185 -1.513 7.431 1.00 87.62 93 LEU A C 1
ATOM 695 O O . LEU A 1 93 ? -16.802 -0.998 8.362 1.00 87.62 93 LEU A O 1
ATOM 699 N N . VAL A 1 94 ? -16.703 -2.494 6.692 1.00 88.62 94 VAL A N 1
ATOM 700 C CA . VAL A 1 94 ? -18.070 -3.019 6.866 1.00 88.62 94 VAL A CA 1
ATOM 701 C C . VAL A 1 94 ? -18.172 -3.901 8.109 1.00 88.62 94 VAL A C 1
ATOM 703 O O . VAL A 1 94 ? -19.244 -4.032 8.705 1.00 88.62 94 VAL A O 1
ATOM 706 N N . TRP A 1 95 ? -17.060 -4.490 8.548 1.00 81.06 95 TRP A N 1
ATOM 707 C CA . TRP A 1 95 ? -17.055 -5.350 9.720 1.00 81.06 95 TRP A CA 1
ATOM 708 C C . TRP A 1 95 ? -17.280 -4.537 11.007 1.00 81.06 95 TRP A C 1
ATOM 710 O O . TRP A 1 95 ? -16.357 -3.969 11.581 1.00 81.06 95 TRP A O 1
ATOM 720 N N . SER A 1 96 ? -18.527 -4.502 11.487 1.00 59.00 96 SER A N 1
ATOM 721 C CA . SER A 1 96 ? -18.971 -3.675 12.626 1.00 59.00 96 SER A CA 1
ATOM 722 C C . SER A 1 96 ? -18.265 -3.997 13.957 1.00 59.00 96 SER A C 1
ATOM 724 O O . SER A 1 96 ? -18.082 -3.123 14.808 1.00 59.00 96 SER A O 1
ATOM 726 N N . ARG A 1 97 ? -17.813 -5.247 14.137 1.00 76.75 97 ARG A N 1
ATOM 727 C CA . ARG A 1 97 ? -17.084 -5.719 15.328 1.00 76.75 97 ARG A CA 1
ATOM 728 C C . ARG A 1 97 ? -15.755 -6.368 14.935 1.00 76.75 97 ARG A C 1
ATOM 730 O O . ARG A 1 97 ? -15.656 -7.598 14.952 1.00 76.75 97 ARG A O 1
ATOM 737 N N . PRO A 1 98 ? -14.753 -5.581 14.505 1.00 77.75 98 PRO A N 1
ATOM 738 C CA . PRO A 1 98 ? -13.482 -6.141 14.083 1.00 77.75 98 PRO A CA 1
ATOM 739 C C . PRO A 1 98 ? -12.786 -6.747 15.302 1.00 77.75 98 PRO A C 1
ATOM 741 O O . PRO A 1 98 ? -12.550 -6.071 16.303 1.00 77.75 98 PRO A O 1
ATOM 744 N N . THR A 1 99 ? -12.483 -8.039 15.229 1.00 82.56 99 THR A N 1
ATOM 745 C CA . THR A 1 99 ? -11.662 -8.710 16.237 1.00 82.56 99 THR A CA 1
ATOM 746 C C . THR A 1 99 ? -10.188 -8.547 15.881 1.00 82.56 99 THR A C 1
ATOM 748 O O . THR A 1 99 ? -9.829 -8.450 14.705 1.00 82.56 99 THR A O 1
ATOM 751 N N . PHE A 1 100 ? -9.318 -8.538 16.895 1.00 82.94 100 PHE A N 1
ATOM 752 C CA . PHE A 1 100 ? -7.867 -8.442 16.700 1.00 82.94 100 PHE A CA 1
ATOM 753 C C . PHE A 1 100 ? -7.327 -9.392 15.615 1.00 82.94 100 PHE A C 1
ATOM 755 O O . PHE A 1 100 ? -6.610 -8.916 14.731 1.00 82.94 100 PHE A O 1
ATOM 762 N N . PRO A 1 101 ? -7.696 -10.692 15.596 1.00 85.62 101 PRO A N 1
ATOM 763 C CA . PRO A 1 101 ? -7.159 -11.622 14.608 1.00 85.62 101 PRO A CA 1
ATOM 764 C C . PRO A 1 101 ? -7.645 -11.327 13.189 1.00 85.62 101 PRO A C 1
ATOM 766 O O . PRO A 1 101 ? -6.947 -11.637 12.232 1.00 85.62 101 PRO A O 1
ATOM 769 N N . VAL A 1 102 ? -8.832 -10.734 13.026 1.00 87.12 102 VAL A N 1
ATOM 770 C CA . VAL A 1 102 ? -9.361 -10.382 11.701 1.00 87.12 102 VAL A CA 1
ATOM 771 C C . VAL A 1 102 ? -8.553 -9.237 11.102 1.00 87.12 102 VAL A C 1
ATOM 773 O O . VAL A 1 102 ? -8.082 -9.362 9.976 1.00 87.12 102 VAL A O 1
ATOM 776 N N . VAL A 1 103 ? -8.313 -8.166 11.864 1.00 86.75 103 VAL A N 1
ATOM 777 C CA . VAL A 1 103 ? -7.496 -7.032 11.397 1.00 86.75 103 VAL A CA 1
ATOM 778 C C . VAL A 1 103 ? -6.065 -7.484 11.098 1.00 86.75 103 VAL A C 1
ATOM 780 O O . VAL A 1 103 ? -5.524 -7.145 10.049 1.00 86.75 103 VAL A O 1
ATOM 783 N N . ALA A 1 104 ? -5.486 -8.310 11.976 1.00 88.38 104 ALA A N 1
ATOM 784 C CA . ALA A 1 104 ? -4.165 -8.901 11.777 1.00 88.38 104 ALA A CA 1
ATOM 785 C C . ALA A 1 104 ? -4.090 -9.724 10.483 1.00 88.38 104 ALA A C 1
ATOM 787 O O . ALA A 1 104 ? -3.170 -9.548 9.690 1.00 88.38 104 ALA A O 1
ATOM 788 N N . ARG A 1 105 ? -5.08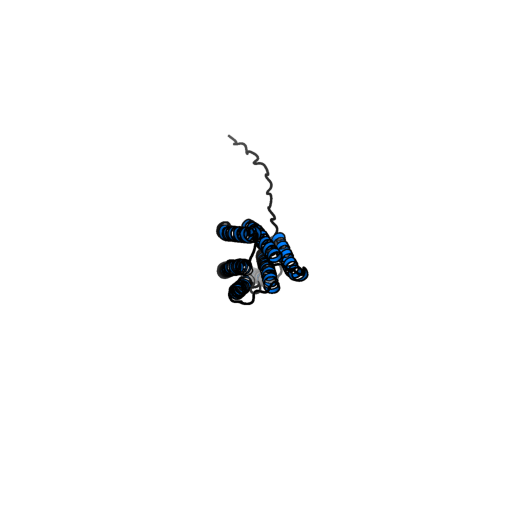9 -10.581 10.226 1.00 89.81 105 ARG A N 1
ATOM 789 C CA . ARG A 1 105 ? -5.157 -11.387 8.999 1.00 89.81 105 ARG A CA 1
ATOM 790 C C . ARG A 1 105 ? -5.306 -10.526 7.754 1.00 89.81 105 ARG A C 1
ATOM 792 O O . ARG A 1 105 ? -4.641 -10.810 6.768 1.00 89.81 105 ARG A O 1
ATOM 799 N N . ILE A 1 106 ? -6.143 -9.488 7.782 1.00 89.75 106 ILE A N 1
ATOM 800 C CA . ILE A 1 106 ? -6.300 -8.577 6.639 1.00 89.75 106 ILE A CA 1
ATOM 801 C C . ILE A 1 106 ? -4.971 -7.872 6.346 1.00 89.75 106 ILE A C 1
ATOM 803 O O . ILE A 1 106 ? -4.537 -7.851 5.197 1.00 89.75 106 ILE A O 1
ATOM 807 N N . ALA A 1 107 ? -4.295 -7.355 7.376 1.00 90.81 107 ALA A N 1
ATOM 808 C CA . ALA A 1 107 ? -2.979 -6.738 7.227 1.00 90.81 107 ALA A CA 1
ATOM 809 C C . ALA A 1 107 ? -1.939 -7.736 6.688 1.00 90.81 107 ALA A C 1
ATOM 811 O O . ALA A 1 107 ? -1.204 -7.414 5.759 1.00 90.81 107 ALA A O 1
ATOM 812 N N . ALA A 1 108 ? -1.912 -8.964 7.212 1.00 91.31 108 ALA A N 1
ATOM 813 C CA . ALA A 1 108 ? -1.009 -10.014 6.751 1.00 91.31 108 ALA A CA 1
ATOM 814 C C . ALA A 1 108 ? -1.231 -10.377 5.277 1.00 91.31 108 ALA A C 1
ATOM 816 O O . ALA A 1 108 ? -0.276 -10.427 4.503 1.00 91.31 108 ALA A O 1
ATOM 817 N N . TRP A 1 109 ? -2.488 -10.586 4.877 1.00 91.25 109 TRP A N 1
ATOM 818 C CA . TRP A 1 109 ? -2.851 -10.857 3.487 1.00 91.25 109 TRP A CA 1
ATOM 819 C C . TRP A 1 109 ? -2.447 -9.713 2.569 1.00 91.25 109 TRP A C 1
ATOM 821 O O . TRP A 1 109 ? -1.873 -9.957 1.510 1.00 91.25 109 TRP A O 1
ATOM 831 N N . TYR A 1 110 ? -2.695 -8.476 2.997 1.00 92.25 110 TYR A N 1
ATOM 832 C CA . TYR A 1 110 ? -2.240 -7.293 2.285 1.00 92.25 110 TYR A CA 1
ATOM 833 C C . TYR A 1 110 ? -0.723 -7.327 2.050 1.00 92.25 110 TYR A C 1
ATOM 835 O O . TYR A 1 110 ? -0.295 -7.249 0.900 1.00 92.25 110 TYR A O 1
ATOM 843 N N . PHE A 1 111 ? 0.080 -7.503 3.105 1.00 92.56 111 PHE A N 1
ATOM 844 C CA . PHE A 1 111 ? 1.541 -7.537 3.003 1.00 92.56 111 PHE A CA 1
ATOM 845 C C . PHE A 1 111 ? 2.043 -8.673 2.115 1.00 92.56 111 PHE A C 1
ATOM 847 O O . PHE A 1 111 ? 2.976 -8.483 1.342 1.00 92.56 111 PHE A O 1
ATOM 854 N N . LEU A 1 112 ? 1.408 -9.841 2.186 1.00 93.38 112 LEU A N 1
ATOM 855 C CA . LEU A 1 112 ? 1.793 -10.998 1.390 1.00 93.38 112 LEU A CA 1
ATOM 856 C C . LEU A 1 112 ? 1.530 -10.764 -0.100 1.00 93.38 112 LEU A C 1
ATOM 858 O O . LEU A 1 112 ? 2.426 -10.943 -0.921 1.00 93.38 112 LEU A O 1
ATOM 862 N N . ILE A 1 113 ? 0.322 -10.316 -0.453 1.00 92.62 113 ILE A N 1
ATOM 863 C CA . ILE A 1 113 ? -0.054 -10.035 -1.845 1.00 92.62 113 ILE A CA 1
ATOM 864 C C . ILE A 1 113 ? 0.820 -8.913 -2.414 1.00 92.62 113 ILE A C 1
ATOM 866 O O . ILE A 1 113 ? 1.360 -9.031 -3.516 1.00 92.62 113 ILE A O 1
ATOM 870 N N . LYS A 1 114 ? 0.978 -7.831 -1.650 1.00 91.50 114 LYS A N 1
ATOM 871 C CA . LYS A 1 114 ? 1.748 -6.658 -2.054 1.00 91.50 114 LYS A CA 1
ATOM 872 C C . LYS A 1 114 ? 3.249 -6.971 -2.175 1.00 91.50 114 LYS A C 1
ATOM 874 O O . LYS A 1 114 ? 3.857 -6.582 -3.170 1.00 91.50 114 LYS A O 1
ATOM 879 N N . GLY A 1 115 ? 3.798 -7.774 -1.265 1.00 91.50 115 GLY A N 1
ATOM 880 C CA . GLY A 1 115 ? 5.193 -8.208 -1.310 1.00 91.50 115 GLY A CA 1
ATOM 881 C C . GLY A 1 115 ? 5.506 -9.101 -2.503 1.00 91.50 115 GLY A C 1
ATOM 882 O O . GLY A 1 115 ? 6.493 -8.880 -3.204 1.00 91.50 115 GLY A O 1
ATOM 883 N N . VAL A 1 116 ? 4.627 -10.061 -2.809 1.00 93.44 116 VAL A N 1
ATOM 884 C CA . VAL A 1 116 ? 4.751 -10.884 -4.024 1.00 93.44 116 VAL A CA 1
ATOM 885 C C . VAL A 1 116 ? 4.711 -10.008 -5.275 1.00 93.44 116 VAL A C 1
ATOM 887 O O . VAL A 1 116 ? 5.531 -10.182 -6.176 1.00 93.44 116 VAL A O 1
ATOM 890 N N . TYR A 1 117 ? 3.797 -9.040 -5.325 1.00 91.75 117 TYR A N 1
ATOM 891 C CA . TYR A 1 117 ? 3.696 -8.112 -6.445 1.00 91.75 117 TYR A CA 1
ATOM 892 C C . TYR A 1 117 ? 4.977 -7.286 -6.648 1.00 91.75 117 TYR A C 1
ATOM 894 O O . TYR A 1 117 ? 5.466 -7.180 -7.776 1.00 91.75 117 TYR A O 1
ATOM 902 N N . ASP A 1 118 ? 5.566 -6.757 -5.575 1.00 90.06 118 ASP A N 1
ATOM 903 C CA . ASP A 1 118 ? 6.816 -5.995 -5.640 1.00 90.06 118 ASP A CA 1
ATOM 904 C C . ASP A 1 118 ? 8.002 -6.869 -6.083 1.00 90.06 118 ASP A C 1
ATOM 906 O O . ASP A 1 118 ? 8.806 -6.442 -6.917 1.00 90.06 118 ASP A O 1
ATOM 910 N N . ILE A 1 119 ? 8.068 -8.127 -5.637 1.00 92.25 119 ILE A N 1
ATOM 911 C CA . ILE A 1 119 ? 9.069 -9.095 -6.108 1.00 92.25 119 ILE A CA 1
ATOM 912 C C . ILE A 1 119 ? 8.911 -9.366 -7.610 1.00 92.25 119 ILE A C 1
ATOM 914 O O . ILE A 1 119 ? 9.893 -9.318 -8.353 1.00 92.25 119 ILE A O 1
ATOM 918 N N . VAL A 1 120 ? 7.690 -9.610 -8.093 1.00 90.12 120 VAL A N 1
ATOM 919 C CA . VAL A 1 120 ? 7.439 -9.813 -9.531 1.00 90.12 120 VAL A CA 1
ATOM 920 C C . VAL A 1 120 ? 7.857 -8.571 -10.325 1.00 90.12 120 VAL A C 1
ATOM 922 O O . VAL A 1 120 ? 8.589 -8.687 -11.311 1.00 90.12 120 VAL A O 1
ATOM 925 N N . ASN A 1 121 ? 7.478 -7.376 -9.863 1.00 85.00 121 ASN A N 1
ATOM 926 C CA . ASN A 1 121 ? 7.880 -6.111 -10.482 1.00 85.00 121 ASN A CA 1
ATOM 927 C C . ASN A 1 121 ? 9.404 -5.906 -10.478 1.00 85.00 121 ASN A C 1
ATOM 929 O O . ASN A 1 121 ? 9.935 -5.311 -11.418 1.00 85.00 121 ASN A O 1
ATOM 933 N N . SER A 1 122 ? 10.121 -6.404 -9.467 1.00 86.38 122 SER A N 1
ATOM 934 C CA . SER A 1 122 ? 11.587 -6.393 -9.439 1.00 86.38 122 SER A CA 1
ATOM 935 C C . SER A 1 122 ? 12.188 -7.219 -10.570 1.00 86.38 122 SER A C 1
ATOM 937 O O . SER A 1 122 ? 13.057 -6.731 -11.293 1.00 86.38 122 SER A O 1
ATOM 939 N N . PHE A 1 123 ? 11.717 -8.450 -10.769 1.00 86.94 123 PHE A N 1
ATOM 940 C CA . PHE A 1 123 ? 12.241 -9.307 -11.832 1.00 86.94 123 PHE A CA 1
ATOM 941 C C . PHE A 1 123 ? 11.932 -8.757 -13.223 1.00 86.94 123 PHE A C 1
ATOM 943 O O . PHE A 1 123 ? 12.779 -8.837 -14.115 1.00 86.94 123 PHE A O 1
ATOM 950 N N . VAL A 1 124 ? 10.758 -8.148 -13.400 1.00 82.00 124 VAL A N 1
ATOM 951 C CA . VAL A 1 124 ? 10.407 -7.442 -14.638 1.00 82.00 124 VAL A CA 1
ATOM 952 C C . VAL A 1 124 ? 11.343 -6.257 -14.869 1.00 82.00 124 VAL A C 1
ATOM 954 O O . VAL A 1 124 ? 11.886 -6.126 -15.965 1.00 82.00 124 VAL A O 1
ATOM 957 N N . ALA A 1 125 ? 11.599 -5.443 -13.840 1.00 76.19 125 ALA A N 1
ATOM 958 C CA . ALA A 1 125 ? 12.547 -4.334 -13.924 1.00 76.19 125 ALA A CA 1
ATOM 959 C C . ALA A 1 125 ? 13.962 -4.825 -14.273 1.00 76.19 125 ALA A C 1
ATOM 961 O O . ALA A 1 125 ? 14.569 -4.327 -15.214 1.00 76.19 125 ALA A O 1
ATOM 962 N N . ARG A 1 126 ? 14.442 -5.881 -13.606 1.00 80.25 126 ARG A N 1
ATOM 963 C CA . ARG A 1 126 ? 15.747 -6.500 -13.882 1.00 80.25 126 ARG A CA 1
ATOM 964 C C . ARG A 1 126 ? 15.851 -7.020 -15.316 1.00 80.25 126 ARG A C 1
ATOM 966 O O . ARG A 1 126 ? 16.911 -6.938 -15.929 1.00 80.25 126 ARG A O 1
ATOM 973 N N . ARG A 1 127 ? 14.769 -7.593 -15.856 1.00 75.19 127 ARG A N 1
ATOM 974 C CA . ARG A 1 127 ? 14.720 -8.061 -17.247 1.00 75.19 127 ARG A CA 1
ATOM 975 C C . ARG A 1 127 ? 14.775 -6.882 -18.218 1.00 75.19 127 ARG A C 1
ATOM 977 O O . ARG A 1 127 ? 15.529 -6.949 -19.181 1.00 75.19 127 ARG A O 1
ATOM 984 N N . ALA A 1 128 ? 14.017 -5.821 -17.957 1.00 71.06 128 ALA A N 1
ATOM 985 C CA . ALA A 1 128 ? 14.040 -4.617 -18.781 1.00 71.06 128 ALA A CA 1
ATOM 986 C C . ALA A 1 128 ? 15.448 -4.001 -18.839 1.00 71.06 128 ALA A C 1
ATOM 988 O O . ALA A 1 128 ? 15.933 -3.736 -19.931 1.00 71.06 128 ALA A O 1
ATOM 989 N N . GLU A 1 129 ? 16.129 -3.891 -17.694 1.00 69.31 129 GLU A N 1
ATOM 990 C CA . GLU A 1 129 ? 17.514 -3.402 -17.606 1.00 69.31 129 GLU A CA 1
ATOM 991 C C . GLU A 1 129 ? 18.526 -4.306 -18.340 1.00 69.31 129 GLU A C 1
ATOM 993 O O . GLU A 1 129 ? 19.507 -3.824 -18.893 1.00 69.31 129 GLU A O 1
ATOM 998 N N . ARG A 1 130 ? 18.314 -5.631 -18.358 1.00 65.06 130 ARG A N 1
ATOM 999 C CA . ARG A 1 130 ? 19.260 -6.590 -18.961 1.00 65.06 130 ARG A CA 1
ATOM 1000 C C . ARG A 1 130 ? 19.121 -6.739 -20.480 1.00 65.06 130 ARG A C 1
ATOM 1002 O O . ARG A 1 130 ? 20.093 -7.118 -21.125 1.00 65.06 130 ARG A O 1
ATOM 1009 N N . TYR A 1 131 ? 17.929 -6.510 -21.039 1.00 57.38 131 TYR A N 1
ATOM 1010 C CA . TYR A 1 131 ? 17.640 -6.716 -22.469 1.00 57.38 131 TYR A CA 1
ATOM 1011 C C . TYR A 1 131 ? 17.422 -5.413 -23.261 1.00 57.38 131 TYR A C 1
ATOM 1013 O O . TYR A 1 131 ? 17.476 -5.453 -24.487 1.00 57.38 131 TYR A O 1
ATOM 1021 N N . GLY A 1 132 ? 17.188 -4.273 -22.602 1.00 56.31 132 GLY A N 1
ATOM 1022 C CA . GLY A 1 132 ? 17.063 -2.957 -23.233 1.00 56.31 132 GLY A CA 1
ATOM 1023 C C . GLY A 1 132 ? 18.050 -1.961 -22.623 1.00 56.31 132 GLY A C 1
ATOM 1024 O O . GLY A 1 132 ? 18.105 -1.837 -21.408 1.00 56.31 132 GLY A O 1
ATOM 1025 N N . ALA A 1 133 ? 18.776 -1.236 -23.481 1.00 53.00 133 ALA A N 1
ATOM 1026 C CA . ALA A 1 133 ? 19.790 -0.217 -23.165 1.00 53.00 133 ALA A CA 1
ATOM 1027 C C . ALA A 1 133 ? 21.206 -0.733 -22.827 1.00 53.00 133 ALA A C 1
ATOM 1029 O O . ALA A 1 133 ? 21.777 -0.448 -21.781 1.00 53.00 133 ALA A O 1
ATOM 1030 N N . ALA A 1 134 ? 21.843 -1.385 -23.804 1.00 45.72 134 ALA A N 1
ATOM 1031 C CA . ALA A 1 134 ? 23.306 -1.409 -23.934 1.00 45.72 134 ALA A CA 1
ATOM 1032 C C . ALA A 1 134 ? 23.852 -0.067 -24.485 1.00 45.72 134 ALA A C 1
ATOM 1034 O O . ALA A 1 134 ? 24.695 -0.046 -25.377 1.00 45.72 134 ALA A O 1
ATOM 1035 N N . GLY A 1 135 ? 23.335 1.056 -23.988 1.00 48.62 135 GLY A N 1
ATOM 1036 C CA . GLY A 1 135 ? 23.714 2.398 -24.410 1.00 48.62 135 GLY A CA 1
ATOM 1037 C C . GLY A 1 135 ? 23.585 3.349 -23.233 1.00 48.62 135 GLY A C 1
ATOM 1038 O O . GLY A 1 135 ? 22.474 3.680 -22.842 1.00 48.62 135 GLY A O 1
ATOM 1039 N N . GLU A 1 136 ? 24.742 3.729 -22.690 1.00 54.56 136 GLU A N 1
ATOM 1040 C CA . GLU A 1 136 ? 24.956 4.931 -21.876 1.00 54.56 136 GLU A CA 1
ATOM 1041 C C . GLU A 1 136 ? 24.293 4.943 -20.485 1.00 54.56 136 GLU A C 1
ATOM 1043 O O . GLU A 1 136 ? 23.277 5.584 -20.251 1.00 54.56 136 GLU A O 1
ATOM 1048 N N . ASP A 1 137 ? 24.905 4.227 -19.531 1.00 50.34 137 ASP A N 1
ATOM 1049 C CA . ASP A 1 137 ? 25.568 4.804 -18.338 1.00 50.34 137 ASP A CA 1
ATOM 1050 C C . ASP A 1 137 ? 25.696 3.729 -17.218 1.00 50.34 137 ASP A C 1
ATOM 1052 O O . ASP A 1 137 ? 24.705 3.377 -16.573 1.00 50.34 137 ASP A O 1
ATOM 1056 N N . PRO A 1 138 ? 26.897 3.180 -16.922 1.00 50.00 138 PRO A N 1
ATOM 1057 C CA . PRO A 1 138 ? 27.098 2.134 -15.901 1.00 50.00 138 PRO A CA 1
ATOM 1058 C C . PRO A 1 138 ? 26.760 2.558 -14.460 1.00 50.00 138 PRO A C 1
ATOM 1060 O O . PRO A 1 138 ? 26.813 1.737 -13.543 1.00 50.00 138 PRO A O 1
ATOM 1063 N N . ARG A 1 139 ? 26.459 3.845 -14.238 1.00 49.56 139 ARG A N 1
ATOM 1064 C CA . ARG A 1 139 ? 26.113 4.432 -12.933 1.00 49.56 139 ARG A CA 1
ATOM 1065 C C . ARG A 1 139 ? 24.620 4.728 -12.775 1.00 49.56 139 ARG A C 1
ATOM 1067 O O . ARG A 1 139 ? 24.210 5.191 -11.708 1.00 49.56 139 ARG A O 1
ATOM 1074 N N . GLY A 1 140 ? 23.804 4.442 -13.792 1.00 49.16 140 GLY A N 1
ATOM 1075 C CA . GLY A 1 140 ? 22.347 4.517 -13.729 1.00 49.16 140 GLY A CA 1
ATOM 1076 C C . GLY A 1 140 ? 21.794 3.445 -12.795 1.00 49.16 140 GLY A C 1
ATOM 1077 O O . GLY A 1 140 ? 21.426 2.367 -13.236 1.00 49.16 140 GLY A O 1
ATOM 1078 N N . THR A 1 141 ? 21.828 3.730 -11.491 1.00 53.41 141 THR A N 1
ATOM 1079 C CA . THR A 1 141 ? 21.318 2.945 -10.355 1.00 53.41 141 THR A CA 1
ATOM 1080 C C . THR A 1 141 ? 20.428 1.770 -10.761 1.00 53.41 141 THR A C 1
ATOM 1082 O O . THR A 1 141 ? 19.265 1.974 -11.096 1.00 53.41 141 THR A O 1
ATOM 1085 N N . ALA A 1 142 ? 20.964 0.549 -10.666 1.00 57.66 142 ALA A N 1
ATOM 1086 C CA . ALA A 1 142 ? 20.201 -0.695 -10.674 1.00 57.66 142 ALA A CA 1
ATOM 1087 C C . ALA A 1 142 ? 18.920 -0.498 -9.852 1.00 57.66 142 ALA A C 1
ATOM 1089 O O . ALA A 1 142 ? 18.994 -0.388 -8.634 1.00 57.66 142 ALA A O 1
ATOM 1090 N N . GLN A 1 143 ? 17.755 -0.364 -10.480 1.00 70.56 143 GLN A N 1
ATOM 1091 C CA . GLN A 1 143 ? 16.542 0.032 -9.762 1.00 70.56 143 GLN A CA 1
ATOM 1092 C C . GLN A 1 143 ? 15.682 -1.181 -9.406 1.00 70.56 143 GLN A C 1
ATOM 1094 O O . GLN A 1 143 ? 14.778 -1.091 -8.576 1.00 70.56 143 GLN A O 1
ATOM 1099 N N . TRP A 1 144 ? 16.001 -2.344 -9.976 1.00 81.38 144 TRP A N 1
ATOM 1100 C CA . TRP A 1 144 ? 15.372 -3.623 -9.665 1.00 81.38 144 TRP A CA 1
ATOM 1101 C C . TRP A 1 144 ? 15.502 -4.061 -8.201 1.00 81.38 144 TRP A C 1
ATOM 1103 O O . TRP A 1 144 ? 14.592 -4.721 -7.699 1.00 81.38 144 TRP A O 1
ATOM 1113 N N . TRP A 1 145 ? 16.580 -3.714 -7.489 1.00 82.69 145 TRP A N 1
ATOM 1114 C CA . TRP A 1 145 ? 16.772 -4.187 -6.110 1.00 82.69 145 TRP A CA 1
ATOM 1115 C C . TRP A 1 145 ? 15.831 -3.502 -5.112 1.00 82.69 145 TRP A C 1
ATOM 1117 O O . TRP A 1 145 ? 15.488 -4.106 -4.101 1.00 82.69 145 TRP A O 1
ATOM 1127 N N . MET A 1 146 ? 15.370 -2.276 -5.390 1.00 85.69 146 MET A N 1
ATOM 1128 C CA . MET A 1 146 ? 14.458 -1.541 -4.504 1.00 85.69 146 MET A CA 1
ATOM 1129 C C . MET A 1 146 ? 13.124 -2.274 -4.288 1.00 85.69 146 MET A C 1
ATOM 1131 O O . MET A 1 146 ? 12.813 -2.599 -3.143 1.00 85.69 146 MET A O 1
ATOM 1135 N N . PRO A 1 147 ? 12.334 -2.587 -5.338 1.00 88.25 147 PRO A N 1
ATOM 1136 C CA . PRO A 1 147 ? 11.102 -3.349 -5.166 1.00 88.25 147 PRO A CA 1
ATOM 1137 C C . PRO A 1 147 ? 11.373 -4.772 -4.661 1.00 88.25 147 PRO A C 1
ATOM 1139 O O . PRO A 1 147 ? 10.542 -5.321 -3.950 1.00 88.25 147 PRO A O 1
ATO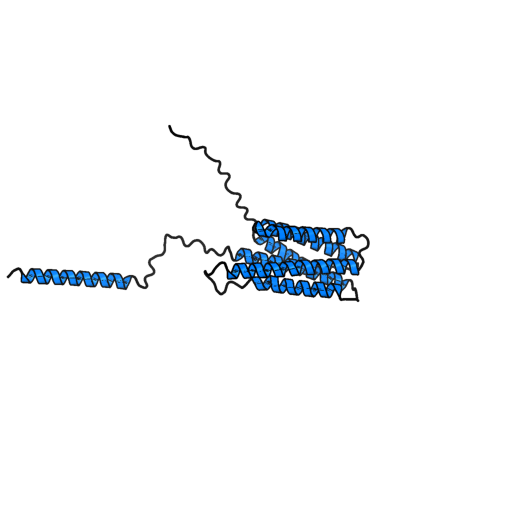M 1142 N N . LEU A 1 148 ? 12.549 -5.355 -4.929 1.00 91.38 148 LEU A N 1
ATOM 1143 C CA . LEU A 1 148 ? 12.915 -6.646 -4.338 1.00 91.38 148 LEU A CA 1
ATOM 1144 C C . LEU A 1 148 ? 13.026 -6.551 -2.816 1.00 91.38 148 LEU A C 1
ATOM 1146 O O . LEU A 1 148 ? 12.416 -7.337 -2.100 1.00 91.38 148 LEU A O 1
ATOM 1150 N N . ALA A 1 149 ? 13.808 -5.585 -2.331 1.00 91.31 149 ALA A N 1
ATOM 1151 C CA . ALA A 1 149 ? 14.046 -5.381 -0.910 1.00 91.31 149 ALA A CA 1
ATOM 1152 C C . ALA A 1 149 ? 12.744 -5.047 -0.174 1.00 91.31 149 ALA A C 1
ATOM 1154 O O . ALA A 1 149 ? 12.478 -5.617 0.883 1.00 91.31 149 ALA A O 1
ATOM 1155 N N . ILE A 1 150 ? 11.910 -4.181 -0.763 1.00 91.06 150 ILE A N 1
ATOM 1156 C CA . ILE A 1 150 ? 10.587 -3.849 -0.222 1.00 91.06 150 ILE A CA 1
ATOM 1157 C C . ILE A 1 150 ? 9.707 -5.099 -0.179 1.00 91.06 150 ILE A C 1
ATOM 1159 O O . ILE A 1 150 ? 9.163 -5.407 0.875 1.00 91.06 150 ILE A O 1
ATOM 1163 N N . GLY A 1 151 ? 9.624 -5.862 -1.270 1.00 92.19 151 GLY A N 1
ATOM 1164 C CA . GLY A 1 151 ? 8.758 -7.036 -1.326 1.00 92.19 151 GLY A CA 1
ATOM 1165 C C . GLY A 1 151 ? 9.173 -8.150 -0.361 1.00 92.19 151 GLY A C 1
ATOM 1166 O O . GLY A 1 151 ? 8.323 -8.756 0.288 1.00 92.19 151 GLY A O 1
ATOM 1167 N N . VAL A 1 152 ? 10.478 -8.382 -0.184 1.00 94.25 152 VAL A N 1
ATOM 1168 C CA . VAL A 1 152 ? 10.994 -9.327 0.823 1.00 94.25 152 VAL A CA 1
ATOM 1169 C C . VAL A 1 152 ? 10.649 -8.863 2.240 1.00 94.25 152 VAL A C 1
ATOM 1171 O O . VAL A 1 152 ? 10.202 -9.670 3.057 1.00 94.25 152 VAL A O 1
ATOM 1174 N N . LEU A 1 153 ? 10.813 -7.568 2.528 1.00 94.75 153 LEU A N 1
ATOM 1175 C CA . LEU A 1 153 ? 10.453 -6.990 3.822 1.00 94.75 153 LEU A CA 1
ATOM 1176 C C . LEU A 1 153 ? 8.945 -7.103 4.084 1.00 94.75 153 LEU A C 1
ATOM 1178 O O . LEU A 1 153 ? 8.548 -7.507 5.174 1.00 94.75 153 LEU A O 1
ATOM 1182 N N . GLU A 1 154 ? 8.109 -6.809 3.088 1.00 93.94 154 GLU A N 1
ATOM 1183 C CA . GLU A 1 154 ? 6.652 -6.940 3.171 1.00 93.94 154 GLU A CA 1
ATOM 1184 C C . GLU A 1 154 ? 6.240 -8.389 3.468 1.00 93.94 154 GLU A C 1
ATOM 1186 O O . GLU A 1 154 ? 5.467 -8.616 4.397 1.00 93.94 154 GLU A O 1
ATOM 1191 N N . ILE A 1 155 ? 6.803 -9.387 2.777 1.00 94.44 155 ILE A N 1
ATOM 1192 C CA . ILE A 1 155 ? 6.515 -10.803 3.064 1.00 94.44 155 ILE A CA 1
ATOM 1193 C C . ILE A 1 155 ? 6.919 -11.174 4.494 1.00 94.44 155 ILE A C 1
ATOM 1195 O O . ILE A 1 155 ? 6.144 -11.826 5.198 1.00 94.44 155 ILE A O 1
ATOM 1199 N N . GLY A 1 156 ? 8.099 -10.738 4.947 1.00 93.56 156 GLY A N 1
ATOM 1200 C CA . GLY A 1 156 ? 8.558 -10.972 6.317 1.00 93.56 156 GLY A CA 1
ATOM 1201 C C . GLY A 1 156 ? 7.595 -10.393 7.357 1.00 93.56 156 GLY A C 1
ATOM 1202 O O . GLY A 1 156 ? 7.209 -11.085 8.300 1.00 93.56 156 GLY A O 1
ATOM 1203 N N . VAL A 1 157 ? 7.136 -9.154 7.148 1.00 91.44 157 VAL A N 1
ATOM 1204 C CA . VAL A 1 157 ? 6.140 -8.497 8.010 1.00 91.44 157 VAL A CA 1
ATOM 1205 C C . VAL A 1 157 ? 4.788 -9.215 7.950 1.00 91.44 157 VAL A C 1
ATOM 1207 O O . VAL A 1 157 ? 4.154 -9.394 8.988 1.00 91.44 157 VAL A O 1
ATOM 1210 N N . GLY A 1 158 ? 4.354 -9.671 6.774 1.00 88.56 158 GLY A N 1
ATOM 1211 C CA . GLY A 1 158 ? 3.107 -10.420 6.605 1.00 88.56 158 GLY A CA 1
ATOM 1212 C C . GLY A 1 158 ? 3.114 -11.754 7.351 1.00 88.56 158 GLY A C 1
ATOM 1213 O O . GLY A 1 158 ? 2.159 -12.072 8.060 1.00 88.56 158 GLY A O 1
ATOM 1214 N N . PHE A 1 159 ? 4.212 -12.507 7.263 1.00 90.25 159 PHE A N 1
ATOM 1215 C CA . PHE A 1 159 ? 4.389 -13.742 8.030 1.00 90.25 159 PHE A CA 1
ATOM 1216 C C . PHE A 1 159 ? 4.419 -13.465 9.539 1.00 90.25 159 PHE A C 1
ATOM 1218 O O . PHE A 1 159 ? 3.741 -14.136 10.322 1.00 90.25 159 PHE A O 1
ATOM 1225 N N . TRP A 1 160 ? 5.140 -12.417 9.945 1.00 89.88 160 TRP A N 1
ATOM 1226 C CA . TRP A 1 160 ? 5.197 -11.978 11.337 1.00 89.88 160 TRP A CA 1
ATOM 1227 C C . TRP A 1 160 ? 3.818 -11.588 11.886 1.00 89.88 160 TRP A C 1
ATOM 1229 O O . TRP A 1 160 ? 3.493 -11.916 13.028 1.00 89.88 160 TRP A O 1
ATOM 1239 N N . ALA A 1 161 ? 2.970 -10.973 11.060 1.00 85.44 161 ALA A N 1
ATOM 1240 C CA . ALA A 1 161 ? 1.626 -10.569 11.450 1.00 85.44 161 ALA A CA 1
ATOM 1241 C C . ALA A 1 161 ? 0.690 -11.745 11.782 1.00 85.44 161 ALA A C 1
ATOM 1243 O O . ALA A 1 161 ? -0.194 -11.607 12.628 1.00 85.44 161 ALA A O 1
ATOM 1244 N N . VAL A 1 162 ? 0.893 -12.917 11.169 1.00 80.06 162 VAL A N 1
ATOM 1245 C CA . VAL A 1 162 ? 0.099 -14.128 11.454 1.00 80.06 162 VAL A CA 1
ATOM 1246 C C . VAL A 1 162 ? 0.635 -14.894 12.662 1.00 80.06 162 VAL A C 1
ATOM 1248 O O . VAL A 1 162 ? -0.141 -15.498 13.399 1.00 80.06 162 VAL A O 1
ATOM 1251 N N . SER A 1 163 ? 1.953 -14.878 12.874 1.00 75.69 163 SER A N 1
ATOM 1252 C CA . SER A 1 163 ? 2.613 -15.779 13.822 1.00 75.69 163 SER A CA 1
ATOM 1253 C C . SER A 1 163 ? 2.585 -15.311 15.287 1.00 75.69 163 SER A C 1
ATOM 1255 O O . SER A 1 163 ? 3.024 -16.061 16.158 1.00 75.69 163 SER A O 1
ATOM 1257 N N . TYR A 1 164 ? 2.100 -14.098 15.590 1.00 72.62 164 TYR A N 1
ATOM 1258 C CA . TYR A 1 164 ? 2.163 -13.522 16.941 1.00 72.62 164 TYR A CA 1
ATOM 1259 C C . TYR A 1 164 ? 0.899 -13.801 17.785 1.00 72.62 164 TYR A C 1
ATOM 1261 O O . TYR A 1 164 ? -0.165 -13.268 17.477 1.00 72.62 164 TYR A O 1
ATOM 1269 N N . PRO A 1 165 ? 0.992 -14.560 18.899 1.00 59.62 165 PRO A N 1
ATOM 1270 C CA . PRO A 1 165 ? -0.165 -14.881 19.744 1.00 59.62 165 PRO A CA 1
ATOM 1271 C C . PRO A 1 165 ? -0.590 -13.737 20.684 1.00 59.62 165 PRO A C 1
ATOM 1273 O O . PRO A 1 165 ? -1.714 -13.729 21.182 1.00 59.62 165 PRO A O 1
ATOM 1276 N N . ARG A 1 166 ? 0.289 -12.757 20.947 1.00 66.94 166 ARG A N 1
ATOM 1277 C CA . ARG A 1 166 ? -0.006 -11.595 21.805 1.00 66.94 166 ARG A CA 1
ATOM 1278 C C . ARG A 1 166 ? -0.468 -10.417 20.952 1.00 66.94 166 ARG A C 1
ATOM 1280 O O . ARG A 1 166 ? 0.340 -9.608 20.502 1.00 66.94 166 ARG A O 1
ATOM 1287 N N . PHE A 1 167 ? -1.776 -10.323 20.738 1.00 70.25 167 PHE A N 1
ATOM 1288 C CA . PHE A 1 167 ? -2.374 -9.222 19.989 1.00 70.25 167 PHE A CA 1
ATOM 1289 C C . PHE A 1 167 ? -2.444 -7.955 20.853 1.00 70.25 167 PHE A C 1
ATOM 1291 O O . PHE A 1 167 ? -3.292 -7.842 21.734 1.00 70.25 167 PHE A O 1
ATOM 1298 N N . SER A 1 168 ? -1.549 -6.998 20.596 1.00 83.44 168 SER A N 1
ATOM 1299 C CA . SER A 1 168 ? -1.614 -5.649 21.172 1.00 83.44 168 SER A CA 1
ATOM 1300 C C . SER A 1 168 ? -2.104 -4.649 20.127 1.00 83.44 168 SER A C 1
ATOM 1302 O O . SER A 1 168 ? -1.750 -4.752 18.951 1.00 83.44 168 SER A O 1
ATOM 1304 N N . ILE A 1 169 ? -2.894 -3.658 20.550 1.00 85.25 169 ILE A N 1
ATOM 1305 C CA . ILE A 1 169 ? -3.397 -2.594 19.665 1.00 85.25 169 ILE A CA 1
ATOM 1306 C C . ILE A 1 169 ? -2.223 -1.860 19.015 1.00 85.25 169 ILE A C 1
ATOM 1308 O O . ILE A 1 169 ? -2.238 -1.661 17.804 1.00 85.25 169 ILE A O 1
ATOM 1312 N N . SER A 1 170 ? -1.160 -1.571 19.772 1.00 87.31 170 SER A N 1
ATOM 1313 C CA . SER A 1 170 ? 0.056 -0.930 19.256 1.00 87.31 170 SER A CA 1
ATOM 1314 C C . SER A 1 170 ? 0.698 -1.707 18.103 1.00 87.31 170 SER A C 1
ATOM 1316 O O . SER A 1 170 ? 1.275 -1.104 17.204 1.00 87.31 170 SER A O 1
ATOM 1318 N N . LEU A 1 171 ? 0.562 -3.037 18.091 1.00 87.75 171 LEU A N 1
ATOM 1319 C CA . LEU A 1 171 ? 1.074 -3.894 17.021 1.00 87.75 171 LEU A CA 1
ATOM 1320 C C . LEU A 1 171 ? 0.247 -3.748 15.739 1.00 87.75 171 LEU A C 1
ATOM 1322 O O . LEU A 1 171 ? 0.806 -3.644 14.653 1.00 87.75 171 LEU A O 1
ATOM 1326 N N . LEU A 1 172 ? -1.083 -3.672 15.868 1.00 88.62 172 LEU A N 1
ATOM 1327 C CA . LEU A 1 172 ? -1.958 -3.390 14.730 1.00 88.62 172 LEU A CA 1
ATOM 1328 C C . LEU A 1 172 ? -1.653 -2.003 14.152 1.00 88.62 172 LEU A C 1
ATOM 1330 O O . LEU A 1 172 ? -1.530 -1.860 12.940 1.00 88.62 172 LEU A O 1
ATOM 1334 N N . VAL A 1 173 ? -1.486 -0.994 15.013 1.00 90.56 173 VAL A N 1
ATOM 1335 C CA . VAL A 1 173 ? -1.108 0.368 14.601 1.00 90.56 173 VAL A CA 1
ATOM 1336 C C . VAL A 1 173 ? 0.216 0.353 13.841 1.00 90.56 173 VAL A C 1
ATOM 1338 O O . VAL A 1 173 ? 0.315 0.949 12.768 1.00 90.56 173 VAL A O 1
ATOM 1341 N N . LEU A 1 174 ? 1.205 -0.377 14.361 1.00 92.06 174 LEU A N 1
ATOM 1342 C CA . LEU A 1 174 ? 2.499 -0.562 13.716 1.00 92.06 174 LEU A CA 1
ATOM 1343 C C . LEU A 1 174 ? 2.350 -1.197 12.328 1.00 92.06 174 LEU A C 1
ATOM 1345 O O . LEU A 1 174 ? 2.931 -0.689 11.373 1.00 92.06 174 LEU A O 1
ATOM 1349 N N . TRP A 1 175 ? 1.550 -2.257 12.181 1.00 91.31 175 TRP A N 1
ATOM 1350 C CA . TRP A 1 175 ? 1.303 -2.890 10.881 1.00 91.31 175 TRP A CA 1
ATOM 1351 C C . TRP A 1 175 ? 0.622 -1.958 9.885 1.00 91.31 175 TRP A C 1
ATOM 1353 O O . TRP A 1 175 ? 1.015 -1.933 8.723 1.00 91.31 175 TRP A O 1
ATOM 1363 N N . VAL A 1 176 ? -0.354 -1.156 10.311 1.00 91.94 176 VAL A N 1
ATOM 1364 C CA . VAL A 1 176 ? -0.992 -0.177 9.417 1.00 91.94 176 VAL A CA 1
ATOM 1365 C C . VAL A 1 176 ? -0.001 0.915 9.000 1.00 91.94 176 VAL A C 1
ATOM 1367 O O . VAL A 1 176 ? 0.045 1.288 7.828 1.00 91.94 176 VAL A O 1
ATOM 1370 N N . GLY A 1 177 ? 0.844 1.375 9.927 1.00 92.38 177 GLY A N 1
ATOM 1371 C CA . GLY A 1 177 ? 1.944 2.293 9.632 1.00 92.38 177 GLY A CA 1
ATOM 1372 C C . GLY A 1 177 ? 2.938 1.707 8.628 1.00 92.38 177 GLY A C 1
ATOM 1373 O O . GLY A 1 177 ? 3.240 2.343 7.623 1.00 92.38 177 GLY A O 1
ATOM 1374 N N . LEU A 1 178 ? 3.383 0.465 8.839 1.00 93.19 178 LEU A N 1
ATOM 1375 C CA . LEU A 1 178 ? 4.248 -0.274 7.912 1.00 93.19 178 LEU A CA 1
ATOM 1376 C C . LEU A 1 178 ? 3.599 -0.437 6.533 1.00 93.19 178 LEU A C 1
ATOM 1378 O O . LEU A 1 178 ? 4.274 -0.273 5.523 1.00 93.19 178 LEU A O 1
ATOM 1382 N N . ALA A 1 179 ? 2.294 -0.713 6.472 1.00 91.44 179 ALA A N 1
ATOM 1383 C CA . ALA A 1 179 ? 1.565 -0.875 5.218 1.00 91.44 179 ALA A CA 1
ATOM 1384 C C . ALA A 1 179 ? 1.531 0.431 4.414 1.00 91.44 179 ALA A C 1
ATOM 1386 O O . ALA A 1 179 ? 1.790 0.436 3.203 1.00 91.44 179 ALA A O 1
ATOM 1387 N N . ALA A 1 180 ? 1.254 1.545 5.098 1.00 94.12 180 ALA A N 1
ATOM 1388 C CA . ALA A 1 180 ? 1.298 2.876 4.513 1.00 94.12 180 ALA A CA 1
ATOM 1389 C C . ALA A 1 180 ? 2.726 3.256 4.085 1.00 94.12 180 ALA A C 1
ATOM 1391 O O . ALA A 1 180 ? 2.922 3.762 2.979 1.00 94.12 180 ALA A O 1
ATOM 1392 N N . LEU A 1 181 ? 3.729 2.951 4.912 1.00 92.12 181 LEU A N 1
ATOM 1393 C CA . LEU A 1 181 ? 5.133 3.235 4.627 1.00 92.12 181 LEU A CA 1
ATOM 1394 C C . LEU A 1 181 ? 5.616 2.469 3.395 1.00 92.12 181 LEU A C 1
ATOM 1396 O O . LEU A 1 181 ? 6.169 3.076 2.481 1.00 92.12 181 LEU A O 1
ATOM 1400 N N . ALA A 1 182 ? 5.364 1.161 3.341 1.00 90.38 182 ALA A N 1
ATOM 1401 C CA . ALA A 1 182 ? 5.765 0.312 2.228 1.00 90.38 182 ALA A CA 1
ATOM 1402 C C . ALA A 1 182 ? 5.110 0.782 0.920 1.00 90.38 182 ALA A C 1
ATOM 1404 O O . ALA A 1 182 ? 5.796 1.000 -0.076 1.00 90.38 182 ALA A O 1
ATOM 1405 N N . THR A 1 183 ? 3.812 1.110 0.964 1.00 89.81 183 THR A N 1
ATOM 1406 C CA . THR A 1 183 ? 3.108 1.743 -0.162 1.00 89.81 183 THR A CA 1
ATOM 1407 C C . THR A 1 183 ? 3.783 3.044 -0.611 1.00 89.81 183 THR A C 1
ATOM 1409 O O . THR A 1 183 ? 3.952 3.279 -1.811 1.00 89.81 183 THR A O 1
ATOM 1412 N N . GLY A 1 184 ? 4.143 3.916 0.335 1.00 89.12 184 GLY A N 1
ATOM 1413 C CA . GLY A 1 184 ? 4.808 5.185 0.054 1.00 89.12 184 GLY A CA 1
ATOM 1414 C C . GLY A 1 184 ? 6.162 4.988 -0.623 1.00 89.12 184 GLY A C 1
ATOM 1415 O O . GLY A 1 184 ? 6.416 5.574 -1.677 1.00 89.12 184 GLY A O 1
ATOM 1416 N N . LEU A 1 185 ? 6.993 4.099 -0.076 1.00 88.06 185 LEU A N 1
ATOM 1417 C CA . LEU A 1 185 ? 8.310 3.762 -0.617 1.00 88.06 185 LEU A CA 1
ATOM 1418 C C . LEU A 1 185 ? 8.219 3.172 -2.026 1.00 88.06 185 LEU A C 1
ATOM 1420 O O . LEU A 1 185 ? 8.937 3.635 -2.915 1.00 88.06 185 LEU A O 1
ATOM 1424 N N . THR A 1 186 ? 7.300 2.231 -2.272 1.00 87.50 186 THR A N 1
ATOM 1425 C CA . THR A 1 186 ? 7.091 1.670 -3.614 1.00 87.50 186 THR A CA 1
ATOM 1426 C C . THR A 1 186 ? 6.735 2.778 -4.612 1.00 87.50 186 THR A C 1
ATOM 1428 O O . THR A 1 186 ? 7.296 2.823 -5.706 1.00 87.50 186 THR A O 1
ATOM 1431 N N . LYS A 1 187 ? 5.864 3.731 -4.252 1.00 87.50 187 LYS A N 1
ATOM 1432 C CA . LYS A 1 187 ? 5.476 4.845 -5.142 1.00 87.50 187 LYS A CA 1
ATOM 1433 C C . LYS A 1 187 ? 6.620 5.808 -5.425 1.00 87.50 187 LYS A C 1
ATO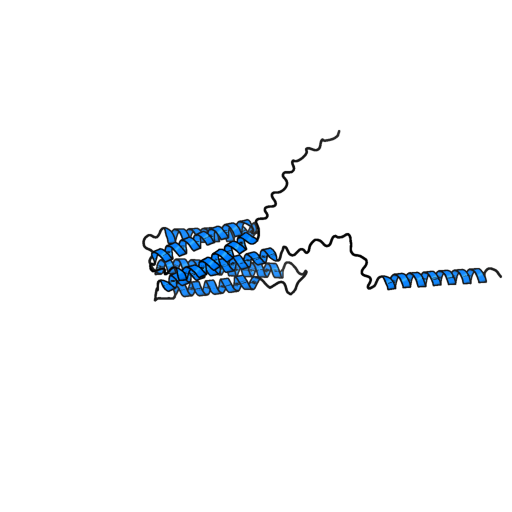M 1435 O O . LYS A 1 187 ? 6.799 6.217 -6.573 1.00 87.50 187 LYS A O 1
ATOM 1440 N N . ILE A 1 188 ? 7.409 6.144 -4.404 1.00 86.94 188 ILE A N 1
ATOM 1441 C CA . ILE A 1 188 ? 8.610 6.970 -4.561 1.00 86.94 188 ILE A CA 1
ATOM 1442 C C . ILE A 1 188 ? 9.583 6.272 -5.515 1.00 86.94 188 ILE A C 1
ATOM 1444 O O . ILE A 1 188 ? 10.012 6.879 -6.498 1.00 86.94 188 ILE A O 1
ATOM 1448 N N . ALA A 1 189 ? 9.856 4.984 -5.297 1.00 83.06 189 ALA A N 1
ATOM 1449 C CA . ALA A 1 189 ? 10.708 4.192 -6.176 1.00 83.06 189 ALA A CA 1
ATOM 1450 C C . ALA A 1 189 ? 10.162 4.172 -7.614 1.00 83.06 189 ALA A C 1
ATOM 1452 O O . ALA A 1 189 ? 10.875 4.526 -8.551 1.00 83.06 189 ALA A O 1
ATOM 1453 N N . MET A 1 190 ? 8.877 3.864 -7.814 1.00 78.69 190 MET A N 1
ATOM 1454 C CA . MET A 1 190 ? 8.259 3.886 -9.146 1.00 78.69 190 MET A CA 1
ATOM 1455 C C . MET A 1 190 ? 8.345 5.263 -9.815 1.00 78.69 190 MET A C 1
ATOM 1457 O O . MET A 1 190 ? 8.507 5.342 -11.035 1.00 78.69 190 MET A O 1
ATOM 1461 N N . SER A 1 191 ? 8.272 6.349 -9.039 1.00 78.88 191 SER A N 1
ATOM 1462 C CA . SER A 1 191 ? 8.449 7.694 -9.571 1.00 78.88 191 SER A CA 1
ATOM 1463 C C . SER A 1 191 ? 9.852 7.851 -10.164 1.00 78.88 191 SER A C 1
ATOM 1465 O O . SER A 1 191 ? 9.973 8.186 -11.341 1.00 78.88 191 SER A O 1
ATOM 1467 N N . PHE A 1 192 ? 10.924 7.557 -9.426 1.00 76.88 192 PHE A N 1
ATOM 1468 C CA . PHE A 1 192 ? 12.288 7.775 -9.918 1.00 76.88 192 PHE A CA 1
ATOM 1469 C C . PHE A 1 192 ? 12.587 6.979 -11.193 1.00 76.88 192 PHE A C 1
ATOM 1471 O O . PHE A 1 192 ? 13.191 7.532 -12.113 1.00 76.88 192 PHE A O 1
ATOM 1478 N N . ARG A 1 193 ? 12.022 5.770 -11.327 1.00 70.75 193 ARG A N 1
ATOM 1479 C CA . ARG A 1 193 ? 12.133 4.949 -12.547 1.00 70.75 193 ARG A CA 1
ATOM 1480 C C . ARG A 1 193 ? 11.610 5.670 -13.788 1.00 70.75 193 ARG A C 1
ATOM 1482 O O . ARG A 1 193 ? 12.178 5.573 -14.868 1.00 70.75 193 ARG A O 1
ATOM 1489 N N . LYS A 1 194 ? 10.531 6.438 -13.635 1.00 64.00 194 LYS A N 1
ATOM 1490 C CA . LYS A 1 194 ? 9.935 7.213 -14.730 1.00 64.00 194 LYS A CA 1
ATOM 1491 C C . LYS A 1 194 ? 10.740 8.482 -15.058 1.00 64.00 194 LYS A C 1
ATOM 1493 O O . LYS A 1 194 ? 10.614 8.995 -16.167 1.00 64.00 194 LYS A O 1
ATOM 1498 N N . ARG A 1 195 ? 11.553 9.003 -14.126 1.00 61.69 195 ARG A N 1
ATOM 1499 C CA . ARG A 1 195 ? 12.410 10.183 -14.358 1.00 61.69 195 ARG A CA 1
ATOM 1500 C C . ARG A 1 195 ? 13.714 9.830 -15.079 1.00 61.69 195 ARG A C 1
ATOM 1502 O O . ARG A 1 195 ? 14.152 10.643 -15.884 1.00 61.69 195 ARG A O 1
ATOM 1509 N N . GLY A 1 196 ? 14.262 8.630 -14.868 1.00 53.81 196 GLY A N 1
ATOM 1510 C CA . GLY A 1 196 ? 15.457 8.146 -15.580 1.00 53.81 196 GLY A CA 1
ATOM 1511 C C . GLY A 1 196 ? 15.306 8.106 -17.109 1.00 53.81 196 GLY A C 1
ATOM 1512 O O . GLY A 1 196 ? 16.271 8.325 -17.820 1.00 53.81 196 GLY A O 1
ATOM 1513 N N . LEU A 1 197 ? 14.078 7.955 -17.619 1.00 50.06 197 LEU A N 1
ATOM 1514 C CA . LEU A 1 197 ? 13.761 7.958 -19.058 1.00 50.06 197 LEU A CA 1
ATOM 1515 C C . LEU A 1 197 ? 13.588 9.363 -19.674 1.00 50.06 197 LEU A C 1
ATOM 1517 O O . LEU A 1 197 ? 13.259 9.477 -20.848 1.00 50.06 197 LEU A O 1
ATOM 1521 N N . ARG A 1 198 ? 13.713 10.441 -18.885 1.00 45.25 198 ARG A N 1
ATOM 1522 C CA . ARG A 1 198 ? 13.534 11.839 -19.338 1.00 45.25 198 ARG A CA 1
ATOM 1523 C C . ARG A 1 198 ? 14.804 12.679 -19.255 1.00 45.25 198 ARG A C 1
ATOM 1525 O O . ARG A 1 198 ? 14.731 13.889 -19.445 1.00 45.25 198 ARG A O 1
ATOM 1532 N N . GLY A 1 199 ? 15.940 12.056 -18.964 1.00 44.38 199 GLY A N 1
ATOM 1533 C CA . GLY A 1 199 ? 17.248 12.688 -19.075 1.00 44.38 199 GLY A CA 1
ATOM 1534 C C . GLY A 1 199 ? 17.731 12.761 -20.520 1.00 44.38 199 GLY A C 1
ATOM 1535 O O . GLY A 1 199 ? 18.888 12.455 -20.755 1.00 44.38 199 GLY A O 1
ATOM 1536 N N . ASP A 1 200 ? 16.873 13.151 -21.469 1.00 43.94 200 ASP A N 1
ATOM 1537 C CA . ASP A 1 200 ? 17.391 13.746 -22.696 1.00 43.94 200 ASP A CA 1
ATOM 1538 C C . ASP A 1 200 ? 17.871 15.132 -22.288 1.00 43.94 200 ASP A C 1
ATOM 1540 O O . ASP A 1 200 ? 17.089 16.014 -21.906 1.00 43.94 200 ASP A O 1
ATOM 1544 N N . LEU A 1 201 ? 19.191 15.289 -22.301 1.00 49.66 201 LEU A N 1
ATOM 1545 C CA . LEU A 1 201 ? 19.833 16.588 -22.375 1.00 49.66 201 LEU A CA 1
ATOM 1546 C C . LEU A 1 201 ? 19.083 17.431 -23.422 1.00 49.66 201 LEU A C 1
ATOM 1548 O O . LEU A 1 201 ? 18.609 16.867 -24.413 1.00 49.66 201 LEU A O 1
ATOM 1552 N N . PRO A 1 202 ? 18.929 18.757 -23.218 1.00 44.50 202 PRO A N 1
ATOM 1553 C CA . PRO A 1 202 ? 18.381 19.625 -24.255 1.00 44.50 202 PRO A CA 1
ATOM 1554 C C . PRO A 1 202 ? 19.073 19.251 -25.553 1.00 44.50 202 PRO A C 1
ATOM 1556 O O . PRO A 1 202 ? 20.304 19.239 -25.568 1.00 44.50 202 PRO A O 1
ATOM 1559 N N . ALA A 1 203 ? 18.274 18.854 -26.551 1.00 46.69 203 ALA A N 1
ATOM 1560 C CA . ALA A 1 203 ? 18.743 18.435 -27.857 1.00 46.69 203 ALA A CA 1
ATOM 1561 C C . ALA A 1 203 ? 19.982 19.257 -28.191 1.00 46.69 203 ALA A C 1
ATOM 1563 O O . ALA A 1 203 ? 19.888 20.483 -28.322 1.00 46.69 203 ALA A O 1
ATOM 1564 N N . PHE A 1 204 ? 21.147 18.602 -28.227 1.00 48.09 204 PHE A N 1
ATOM 1565 C CA . PHE A 1 204 ? 22.275 19.178 -28.926 1.00 48.09 204 PHE A CA 1
ATOM 1566 C C . PHE A 1 204 ? 21.728 19.402 -30.323 1.00 48.09 204 PHE A C 1
ATOM 1568 O O . PHE A 1 204 ? 21.485 18.457 -31.066 1.00 48.09 204 PHE A O 1
ATOM 1575 N N . SER A 1 205 ? 21.385 20.659 -30.592 1.00 45.81 205 SER A N 1
ATOM 1576 C CA . SER A 1 205 ? 21.000 21.139 -31.897 1.00 45.81 205 SER A CA 1
ATOM 1577 C C . SER A 1 205 ? 22.026 20.563 -32.861 1.00 45.81 205 SER A C 1
ATOM 1579 O O . SER A 1 205 ? 23.209 20.911 -32.771 1.00 45.81 205 SER A O 1
ATOM 1581 N N . GLU A 1 206 ? 21.597 19.640 -33.722 1.00 49.00 206 GLU A N 1
ATOM 1582 C CA . GLU A 1 206 ? 22.373 19.126 -34.851 1.00 49.00 206 GLU A CA 1
ATOM 1583 C C . GLU A 1 206 ? 22.598 20.261 -35.869 1.00 49.00 206 GLU A C 1
ATOM 1585 O O . GLU A 1 206 ? 22.140 20.225 -37.006 1.00 49.00 206 GLU A O 1
ATOM 1590 N N . GLY A 1 207 ? 23.254 21.337 -35.439 1.00 48.84 207 GLY A N 1
ATOM 1591 C CA . GLY A 1 207 ? 23.385 22.563 -36.212 1.00 48.84 207 GLY A CA 1
ATOM 1592 C C . GLY A 1 207 ? 24.491 23.512 -35.765 1.00 48.84 207 GLY A C 1
ATOM 1593 O O . GLY A 1 207 ? 24.781 24.457 -36.498 1.00 48.84 207 GLY A O 1
ATOM 1594 N N . HIS A 1 208 ? 25.148 23.303 -34.616 1.00 52.19 208 HIS A N 1
ATOM 1595 C CA . HIS A 1 208 ? 26.295 24.147 -34.259 1.00 52.19 208 HIS A CA 1
ATOM 1596 C C . HIS A 1 208 ? 27.261 23.500 -33.260 1.00 52.19 208 HIS A C 1
ATOM 1598 O O . HIS A 1 208 ? 27.336 23.886 -32.096 1.00 52.19 208 HIS A O 1
ATOM 1604 N N . LEU A 1 209 ? 28.055 22.536 -33.728 1.00 55.47 209 LEU A N 1
ATOM 1605 C CA . LEU A 1 209 ? 29.352 22.280 -33.105 1.00 55.47 209 LEU A CA 1
ATOM 1606 C C . LEU A 1 209 ? 30.409 23.075 -33.889 1.00 55.47 209 LEU A C 1
ATOM 1608 O O . LEU A 1 209 ? 30.591 22.801 -35.079 1.00 55.47 209 LEU A O 1
ATOM 1612 N N . PRO A 1 210 ? 31.107 24.059 -33.286 1.00 55.81 210 PRO A N 1
ATOM 1613 C CA . PRO A 1 210 ? 32.342 24.558 -33.877 1.00 55.81 210 PRO A CA 1
ATOM 1614 C C . PRO A 1 210 ? 33.321 23.379 -33.997 1.00 55.81 210 PRO A C 1
ATOM 1616 O O . PRO A 1 210 ? 33.318 22.505 -33.127 1.00 55.81 210 PRO A O 1
ATOM 1619 N N . PRO A 1 211 ? 34.138 23.305 -35.062 1.00 49.59 211 PRO A N 1
ATOM 1620 C CA . PRO A 1 211 ? 35.035 22.177 -35.272 1.00 49.59 211 PRO A CA 1
ATOM 1621 C C . PRO A 1 211 ? 36.055 22.112 -34.130 1.00 49.59 211 PRO A C 1
ATOM 1623 O O . PRO A 1 211 ? 37.052 22.831 -34.128 1.00 49.59 211 PRO A O 1
ATOM 1626 N N . VAL A 1 212 ? 35.803 21.246 -33.147 1.00 57.97 212 VAL A N 1
ATOM 1627 C CA . VAL A 1 212 ? 36.767 20.905 -32.101 1.00 57.97 212 VAL A CA 1
ATOM 1628 C C . VAL A 1 212 ? 37.816 20.016 -32.756 1.00 57.97 212 VAL A C 1
ATOM 1630 O O . VAL A 1 212 ? 37.645 18.812 -32.938 1.00 57.97 212 VAL A O 1
ATOM 1633 N N . GLY A 1 213 ? 38.878 20.667 -33.220 1.00 53.12 213 GLY A N 1
ATOM 1634 C CA . GLY A 1 213 ? 40.012 20.044 -33.874 1.00 53.12 213 GLY A CA 1
ATOM 1635 C C . GLY A 1 213 ? 40.891 19.300 -32.878 1.00 53.12 213 GLY A C 1
ATOM 1636 O O . GLY A 1 213 ? 41.710 19.904 -32.199 1.00 53.12 213 GLY A O 1
ATOM 1637 N N . PHE A 1 214 ? 40.776 17.977 -32.874 1.00 50.72 214 PHE A N 1
ATOM 1638 C CA . PHE A 1 214 ? 41.865 17.067 -32.525 1.00 50.72 214 PHE A CA 1
ATOM 1639 C C . PHE A 1 214 ? 41.888 15.963 -33.589 1.00 50.72 214 PHE A C 1
ATOM 1641 O O . PHE A 1 214 ? 41.289 14.907 -33.431 1.00 50.72 214 PHE A O 1
ATOM 1648 N N . GLY A 1 215 ? 42.503 16.256 -34.741 1.00 50.41 215 GLY A N 1
ATOM 1649 C CA . GLY A 1 215 ? 42.752 15.260 -35.797 1.00 50.41 215 GLY A CA 1
ATOM 1650 C C . GLY A 1 215 ? 42.588 15.743 -37.241 1.00 50.41 215 GLY A C 1
ATOM 1651 O O . GLY A 1 215 ? 43.196 15.178 -38.143 1.00 50.41 215 GLY A O 1
ATOM 1652 N N . THR A 1 216 ? 41.845 16.822 -37.496 1.00 49.81 216 THR A N 1
ATOM 1653 C CA . THR A 1 216 ? 41.592 17.328 -38.865 1.00 49.81 216 THR A CA 1
ATOM 1654 C C . THR A 1 216 ? 42.689 18.239 -39.431 1.00 49.81 216 THR A C 1
ATOM 1656 O O . THR A 1 216 ? 42.650 18.580 -40.613 1.00 49.81 216 THR A O 1
ATOM 1659 N N . GLY A 1 217 ? 43.686 18.618 -38.623 1.00 49.56 217 GLY A N 1
ATOM 1660 C CA . GLY A 1 217 ? 44.869 19.358 -39.086 1.00 49.56 217 GLY A CA 1
ATOM 1661 C C . GLY A 1 217 ? 45.867 18.477 -39.844 1.00 49.56 217 GLY A C 1
ATOM 1662 O O . GLY A 1 217 ? 46.356 18.872 -40.900 1.00 49.56 217 GLY A O 1
ATOM 1663 N N . ALA A 1 218 ? 46.093 17.247 -39.370 1.00 52.19 218 ALA A N 1
ATOM 1664 C CA . ALA A 1 218 ? 47.102 16.345 -39.930 1.00 52.19 218 ALA A CA 1
ATOM 1665 C C . ALA A 1 218 ? 46.772 15.890 -41.365 1.00 52.19 218 ALA A C 1
ATOM 1667 O O . ALA A 1 218 ? 47.661 15.784 -42.207 1.00 52.19 218 ALA A O 1
ATOM 1668 N N . THR A 1 219 ? 45.489 15.689 -41.684 1.00 55.97 219 THR A N 1
ATOM 1669 C CA . THR A 1 219 ? 45.057 15.304 -43.038 1.00 55.97 219 THR A CA 1
ATOM 1670 C C . THR A 1 219 ? 45.085 16.471 -44.027 1.00 55.97 219 THR A C 1
ATOM 1672 O O . THR A 1 219 ? 45.356 16.262 -45.209 1.00 55.97 219 THR A O 1
ATOM 1675 N N . ARG A 1 220 ? 44.880 17.714 -43.568 1.00 55.03 220 ARG A N 1
ATOM 1676 C CA . ARG A 1 220 ? 45.002 18.906 -44.427 1.00 55.03 220 ARG A CA 1
ATOM 1677 C C . ARG A 1 220 ? 46.451 19.302 -44.690 1.00 55.03 220 ARG A C 1
ATOM 1679 O O . ARG A 1 220 ? 46.743 19.732 -45.802 1.00 55.03 220 ARG A O 1
ATOM 1686 N N . GLU A 1 221 ? 47.355 19.141 -43.723 1.00 55.88 221 GLU A N 1
ATOM 1687 C CA . GLU A 1 221 ? 48.789 19.365 -43.955 1.00 55.88 221 GLU A CA 1
ATOM 1688 C C . GLU A 1 221 ? 49.408 18.289 -44.851 1.00 55.88 221 GLU A C 1
ATOM 1690 O O . GLU A 1 221 ? 50.169 18.628 -45.755 1.00 55.88 221 GLU A O 1
ATOM 1695 N N . SER A 1 222 ? 49.011 17.021 -44.690 1.00 56.62 222 SER A N 1
ATOM 1696 C CA . SER A 1 222 ? 49.420 15.929 -45.587 1.00 56.62 222 SER A CA 1
ATOM 1697 C C . SER A 1 222 ? 49.009 16.201 -47.040 1.00 56.62 222 SER A C 1
ATOM 1699 O O . SER A 1 222 ? 49.866 16.174 -47.923 1.00 56.62 222 SER A O 1
ATOM 1701 N N . GLY A 1 223 ? 47.750 16.584 -47.288 1.00 60.31 223 GLY A N 1
ATOM 1702 C CA . GLY A 1 223 ? 47.291 16.921 -48.640 1.00 60.31 223 GLY A CA 1
ATOM 1703 C C . GLY A 1 223 ? 47.982 18.157 -49.234 1.00 60.31 223 GLY A C 1
ATOM 1704 O O . GLY A 1 223 ? 48.244 18.207 -50.435 1.00 60.31 223 GLY A O 1
ATOM 1705 N N . ARG A 1 224 ? 48.341 19.146 -48.404 1.00 60.62 224 ARG A N 1
ATOM 1706 C CA . ARG A 1 224 ? 49.040 20.364 -48.853 1.00 60.62 224 ARG A CA 1
ATOM 1707 C C . ARG A 1 224 ? 50.517 20.106 -49.170 1.00 60.62 224 ARG A C 1
ATOM 1709 O O . ARG A 1 224 ? 51.036 20.667 -50.132 1.00 60.62 224 ARG A O 1
ATOM 1716 N N . ALA A 1 225 ? 51.175 19.234 -48.407 1.00 63.16 225 ALA A N 1
ATOM 1717 C CA . ALA A 1 225 ? 52.558 18.821 -48.643 1.00 63.16 225 ALA A CA 1
ATOM 1718 C C . ALA A 1 225 ? 52.701 17.887 -49.859 1.00 63.16 225 ALA A C 1
ATOM 1720 O O . ALA A 1 225 ? 53.732 17.898 -50.536 1.00 63.16 225 ALA A O 1
ATOM 1721 N N . GLU A 1 226 ? 51.678 17.083 -50.158 1.00 62.44 226 GLU A N 1
ATOM 1722 C CA . GLU A 1 226 ? 51.622 16.273 -51.381 1.00 62.44 226 GLU A CA 1
ATOM 1723 C C . GLU A 1 226 ? 51.332 17.123 -52.622 1.00 62.44 226 GLU A C 1
ATOM 1725 O O . GLU A 1 226 ? 52.003 16.954 -53.641 1.00 62.44 226 GLU A O 1
ATOM 1730 N N . ALA A 1 227 ? 50.427 18.103 -52.521 1.00 64.44 227 ALA A N 1
ATOM 1731 C CA . ALA A 1 227 ? 50.161 19.048 -53.605 1.00 64.44 227 ALA A CA 1
ATOM 1732 C C . ALA A 1 227 ? 51.402 19.890 -53.962 1.00 64.44 227 ALA A C 1
ATOM 1734 O O . ALA A 1 227 ? 51.738 20.007 -55.139 1.00 64.44 227 ALA A O 1
ATOM 1735 N N . GLY A 1 228 ? 52.142 20.390 -52.963 1.00 69.19 228 GLY A N 1
ATOM 1736 C CA . GLY A 1 228 ? 53.382 21.142 -53.194 1.00 69.19 228 GLY A CA 1
ATOM 1737 C C . GLY A 1 228 ? 54.487 20.310 -53.861 1.00 69.19 228 GLY A C 1
ATOM 1738 O O . GLY A 1 228 ? 55.173 20.791 -54.761 1.00 69.19 228 GLY A O 1
ATOM 1739 N N . ARG A 1 229 ? 54.619 19.023 -53.499 1.00 65.94 229 ARG A N 1
ATOM 1740 C CA . ARG A 1 229 ? 55.579 18.108 -54.149 1.00 65.94 229 ARG A CA 1
ATOM 1741 C C . ARG A 1 229 ? 55.179 17.740 -55.580 1.00 65.94 229 ARG A C 1
ATOM 1743 O O . ARG A 1 229 ? 56.055 17.553 -56.428 1.00 65.94 229 ARG A O 1
ATOM 1750 N N . ALA A 1 230 ? 53.882 17.654 -55.874 1.00 67.62 230 ALA A N 1
ATOM 1751 C CA . ALA A 1 230 ? 53.385 17.435 -57.232 1.00 67.62 230 ALA A CA 1
ATOM 1752 C C . ALA A 1 230 ? 53.641 18.652 -58.144 1.00 67.62 230 ALA A C 1
ATOM 1754 O O . ALA A 1 230 ? 53.970 18.492 -59.320 1.00 67.62 230 ALA A O 1
ATOM 1755 N N . GLU A 1 231 ? 53.555 19.866 -57.597 1.00 69.06 231 GLU A N 1
ATOM 1756 C CA . GLU A 1 231 ? 53.859 21.101 -58.324 1.00 69.06 231 GLU A CA 1
ATOM 1757 C C . GLU A 1 231 ? 55.362 21.261 -58.596 1.00 69.06 231 GLU A C 1
ATOM 1759 O O . GLU A 1 231 ? 55.760 21.531 -59.731 1.00 69.06 231 GLU A O 1
ATOM 1764 N N . GLU A 1 232 ? 56.216 20.989 -57.603 1.00 69.75 232 GLU A N 1
ATOM 1765 C CA . GLU A 1 232 ? 57.673 21.073 -57.769 1.00 69.75 232 GLU A CA 1
ATOM 1766 C C . GLU A 1 232 ? 58.198 20.033 -58.776 1.00 69.75 232 GLU A C 1
ATOM 1768 O O . GLU A 1 232 ? 59.072 20.319 -59.600 1.00 69.75 232 GLU A O 1
ATOM 1773 N N . SER A 1 233 ? 57.625 18.825 -58.775 1.00 68.25 233 SER A N 1
ATOM 1774 C CA . SER A 1 233 ? 57.980 17.778 -59.740 1.00 68.25 233 SER A CA 1
ATOM 1775 C C . SER A 1 233 ? 57.474 18.062 -61.160 1.00 68.25 233 SER A C 1
ATOM 1777 O O . SER A 1 233 ? 58.117 17.630 -62.119 1.00 68.25 233 SER A O 1
ATOM 1779 N N . ARG A 1 234 ? 56.391 18.837 -61.327 1.00 67.31 234 ARG A N 1
ATOM 1780 C CA . ARG A 1 234 ? 55.974 19.377 -62.634 1.00 67.31 234 ARG A CA 1
ATOM 1781 C C . ARG A 1 234 ? 56.907 20.484 -63.122 1.00 67.31 234 ARG A C 1
ATOM 1783 O O . ARG A 1 234 ? 57.327 20.436 -64.274 1.00 67.31 234 ARG A O 1
ATOM 1790 N N . ALA A 1 235 ? 57.285 21.419 -62.249 1.00 69.06 235 ALA A N 1
ATOM 1791 C CA . ALA A 1 235 ? 58.170 22.535 -62.593 1.00 69.06 235 ALA A CA 1
ATOM 1792 C C . ALA A 1 235 ? 59.586 22.072 -62.989 1.00 69.06 235 ALA A C 1
ATOM 1794 O O . ALA A 1 235 ? 60.190 22.599 -63.926 1.00 69.06 235 ALA A O 1
ATOM 1795 N N . ARG A 1 236 ? 60.113 21.032 -62.328 1.00 69.25 236 ARG A N 1
ATOM 1796 C CA . ARG A 1 236 ? 61.402 20.422 -62.701 1.00 69.25 236 ARG A CA 1
ATOM 1797 C C . ARG A 1 236 ? 61.351 19.701 -64.047 1.00 69.25 236 ARG A C 1
ATOM 1799 O O . ARG A 1 236 ? 62.343 19.712 -64.768 1.00 69.25 236 ARG A O 1
ATOM 1806 N N . ARG A 1 237 ? 60.204 19.115 -64.404 1.00 66.00 237 ARG A N 1
ATOM 1807 C CA . ARG A 1 237 ? 60.017 18.402 -65.677 1.00 66.00 237 ARG A CA 1
ATOM 1808 C C . ARG A 1 237 ? 59.910 19.366 -66.865 1.00 66.00 237 ARG A C 1
ATOM 1810 O O . ARG A 1 237 ? 60.501 19.107 -67.905 1.00 66.00 237 ARG A O 1
ATOM 1817 N N . SER A 1 238 ? 59.276 20.527 -66.680 1.00 64.62 238 SER A N 1
ATOM 1818 C CA . SER A 1 238 ? 59.238 21.582 -67.706 1.00 64.62 238 SER A CA 1
ATOM 1819 C C . SER A 1 238 ? 60.596 22.248 -67.961 1.00 64.62 238 SER A C 1
ATOM 1821 O O . SER A 1 238 ? 60.832 22.753 -69.051 1.00 64.62 238 SER A O 1
ATOM 1823 N N . LEU A 1 239 ? 61.510 22.236 -66.983 1.00 63.50 239 LEU A N 1
ATOM 1824 C CA . LEU A 1 239 ? 62.871 22.762 -67.151 1.00 63.50 239 LEU A CA 1
ATOM 1825 C C . LEU A 1 239 ? 63.811 21.784 -67.878 1.00 63.50 239 LEU A C 1
ATOM 1827 O O . LEU A 1 239 ? 64.816 22.222 -68.431 1.00 63.50 239 LEU A O 1
ATOM 1831 N N . SER A 1 240 ? 63.500 20.481 -67.903 1.00 62.12 240 SER A N 1
ATOM 1832 C CA . SER A 1 240 ? 64.286 19.479 -68.642 1.00 62.12 240 SER A CA 1
ATOM 1833 C C . SER A 1 240 ? 63.878 19.315 -70.109 1.00 62.12 240 SER A C 1
ATOM 1835 O O . SER A 1 240 ? 64.665 18.788 -70.883 1.00 62.12 240 SER A O 1
ATOM 1837 N N . GLU A 1 241 ? 62.678 19.756 -70.498 1.00 61.53 241 GLU A N 1
ATOM 1838 C CA . GLU A 1 241 ? 62.172 19.665 -71.883 1.00 61.53 241 GLU A CA 1
ATOM 1839 C C . GLU A 1 241 ? 62.449 20.928 -72.722 1.00 61.53 241 GLU A C 1
ATOM 1841 O O . GLU A 1 241 ? 62.176 20.950 -73.918 1.00 61.53 241 GLU A O 1
ATOM 1846 N N . GLY A 1 242 ? 63.002 21.981 -72.110 1.00 59.94 242 GLY A N 1
ATOM 1847 C CA . GLY A 1 242 ? 63.305 23.263 -72.754 1.00 59.94 242 GLY A CA 1
ATOM 1848 C C . GLY A 1 242 ? 64.792 23.507 -73.025 1.00 59.94 242 GLY A C 1
ATOM 1849 O O . GLY A 1 242 ? 65.238 24.646 -72.875 1.00 59.94 242 GLY A O 1
ATOM 1850 N N . ARG A 1 243 ? 65.572 22.469 -73.356 1.00 50.47 243 ARG A N 1
ATOM 1851 C CA . ARG A 1 243 ? 66.994 22.597 -73.706 1.00 50.47 243 ARG A CA 1
ATOM 1852 C C . ARG A 1 243 ? 67.347 21.817 -74.963 1.00 50.47 243 ARG A C 1
ATOM 1854 O O . ARG A 1 243 ? 66.890 20.660 -75.066 1.00 50.47 243 ARG A O 1
#